Protein AF-A0A813GTD0-F1 (afdb_monomer_lite)

Sequence (325 aa):
MRFHHQPWMQFLVSPSVVFVLPVLWIFAVYALANCMTTRKAFEVKRYMQVYNVVQILICSYMVYGLMPCVSKLPNLFGINSEYDAQGEWFVFVHFLSKFLDWFDTLWIILKKNRKQLSFLHTYHHMTIPMVWGYLLHVGVGNGTTRYGAWVNSLTHVIMYSHYLWTSFGLENPLKRYITGWQIAQFYSCLLHACVVRALEESEAKQLAWLQICYQISMVYLFTLRLYWVPSCTPDFAEIAETKLVAATRRYLIIRGEVYDVTDFDHPGGNLMLDLAVGRDATVMFESAHVRTDFAEKALKALPKGDAAELQKSALLAFTLPPIVF

Foldseek 3Di:
DLLPPDPVLLVCLDPCNLAVVLVVLLVVLLVLLVVLLPDDADPCLVVLLVLLVVLLVLLVVLLVLLVVLCVDPPRNQLAQPDFDNSFLVSLSSLLVVLVSCSVVSVNCSSRLVQLCQFPLSSVCSSCVSNLSSNCSNVRNSGGRVSSLSNLVSVLSSVVSVVVNCCSVVDDDPCPVVSLVSVLVSLVVQLVSLVCNCVRHPDPVNVCSVVSNVVSVVSNVCSVVVRSHGDPSRDRSQVSVLVVLLLVAFFWADAPNFIFTCNPPADPVGCPVVSVRTLYHCNVVLCVVPVDDPVSVVVRVPTDTDDPVSSNVRNVSSVVRPDPDD

Structure (mmCIF, N/CA/C/O backbone):
data_AF-A0A813GTD0-F1
#
_entry.id   AF-A0A813GTD0-F1
#
loop_
_atom_site.group_PDB
_atom_site.id
_atom_site.type_symbol
_atom_site.label_atom_id
_atom_site.label_alt_id
_atom_site.label_comp_id
_atom_site.label_asym_id
_atom_site.label_entity_id
_atom_site.label_seq_id
_atom_site.pdbx_PDB_ins_code
_atom_site.Cartn_x
_atom_site.Cartn_y
_atom_site.Cartn_z
_atom_site.occupancy
_atom_site.B_iso_or_equiv
_atom_site.auth_seq_id
_atom_site.auth_comp_id
_atom_site.auth_asym_id
_atom_site.auth_atom_id
_atom_site.pdbx_PDB_model_num
ATOM 1 N N . MET A 1 1 ? 7.735 -3.737 -27.717 1.00 46.62 1 MET A N 1
ATOM 2 C CA . MET A 1 1 ? 6.869 -4.941 -27.702 1.00 46.62 1 MET A CA 1
ATOM 3 C C . MET A 1 1 ? 6.209 -5.021 -26.336 1.00 46.62 1 MET A C 1
ATOM 5 O O . MET A 1 1 ? 6.917 -4.877 -25.350 1.00 46.62 1 MET A O 1
ATOM 9 N N . ARG A 1 2 ? 4.882 -5.192 -26.264 1.00 56.81 2 ARG A N 1
ATOM 10 C CA . ARG A 1 2 ? 4.194 -5.552 -25.010 1.00 56.81 2 ARG A CA 1
ATOM 11 C C . ARG A 1 2 ? 4.408 -7.050 -24.814 1.00 56.81 2 ARG A C 1
ATOM 13 O O . ARG A 1 2 ? 3.939 -7.803 -25.658 1.00 56.81 2 ARG A O 1
ATOM 20 N N . PHE A 1 3 ? 5.160 -7.463 -23.800 1.00 60.12 3 PHE A N 1
ATOM 21 C CA . PHE A 1 3 ? 5.592 -8.859 -23.656 1.00 60.12 3 PHE A CA 1
ATOM 22 C C . PHE A 1 3 ? 4.525 -9.740 -22.962 1.00 60.12 3 PHE A C 1
ATOM 24 O O . PHE A 1 3 ? 4.529 -10.964 -23.109 1.00 60.12 3 PHE A O 1
ATOM 31 N N . HIS A 1 4 ? 3.507 -9.127 -22.350 1.00 66.12 4 HIS A N 1
ATOM 32 C CA . HIS A 1 4 ? 2.297 -9.783 -21.857 1.00 66.12 4 HIS A CA 1
ATOM 33 C C . HIS A 1 4 ? 1.338 -10.144 -23.012 1.00 66.12 4 HIS A C 1
ATOM 35 O O . HIS A 1 4 ? 0.253 -9.587 -23.187 1.00 66.12 4 HIS A O 1
ATOM 41 N N . HIS A 1 5 ? 1.747 -11.107 -23.840 1.00 71.69 5 HIS A N 1
ATOM 42 C CA . HIS A 1 5 ? 0.954 -11.595 -24.976 1.00 71.69 5 HIS A CA 1
ATOM 43 C C . HIS A 1 5 ? -0.240 -12.462 -24.562 1.00 71.69 5 HIS A C 1
ATOM 45 O O . HIS A 1 5 ? -1.136 -12.709 -25.366 1.00 71.69 5 HIS A O 1
ATOM 51 N N . GLN A 1 6 ? -0.259 -12.930 -23.314 1.00 86.06 6 GLN A N 1
ATOM 52 C CA . GLN A 1 6 ? -1.315 -13.802 -22.828 1.00 86.06 6 GLN A CA 1
ATOM 53 C C . GLN A 1 6 ? -2.615 -13.009 -22.603 1.00 86.06 6 GLN A C 1
ATOM 55 O O . GLN A 1 6 ? -2.589 -12.006 -21.880 1.00 86.06 6 GLN A O 1
ATOM 60 N N . PRO A 1 7 ? -3.768 -13.461 -23.138 1.00 90.31 7 PRO A N 1
ATOM 61 C CA . PRO A 1 7 ? -5.037 -12.734 -23.026 1.00 90.31 7 PRO A CA 1
ATOM 62 C C . PRO A 1 7 ? -5.439 -12.400 -21.584 1.00 90.31 7 PRO A C 1
ATOM 64 O O . PRO A 1 7 ? -5.955 -11.319 -21.306 1.00 90.31 7 PRO A O 1
ATOM 67 N N . TRP A 1 8 ? -5.156 -13.301 -20.642 1.00 90.81 8 TRP A N 1
ATOM 68 C CA . TRP A 1 8 ? -5.474 -13.098 -19.229 1.00 90.81 8 TRP A CA 1
ATOM 69 C C . TRP A 1 8 ? -4.630 -11.982 -18.587 1.00 90.81 8 TRP A C 1
ATOM 71 O O . TRP A 1 8 ? -5.143 -11.236 -17.757 1.00 90.81 8 TRP A O 1
ATOM 81 N N . MET A 1 9 ? -3.368 -11.806 -18.997 1.00 91.25 9 MET A N 1
ATOM 82 C CA . MET A 1 9 ? -2.528 -10.701 -18.517 1.00 91.25 9 MET A CA 1
ATOM 83 C C . MET A 1 9 ? -3.032 -9.370 -19.072 1.00 91.25 9 MET A C 1
ATOM 85 O O . MET A 1 9 ? -3.158 -8.408 -18.320 1.00 91.25 9 MET A O 1
ATOM 89 N N . GLN A 1 10 ? -3.383 -9.334 -20.364 1.00 90.81 10 GLN A N 1
ATOM 90 C CA . GLN A 1 10 ? -3.954 -8.149 -21.019 1.00 90.81 10 GLN A CA 1
ATOM 91 C C . GLN A 1 10 ? -5.258 -7.699 -20.359 1.00 90.81 10 GLN A C 1
ATOM 93 O O . GLN A 1 10 ? -5.476 -6.503 -20.171 1.00 90.81 10 GLN A O 1
ATOM 98 N N . PHE A 1 11 ? -6.104 -8.652 -19.962 1.00 93.25 11 PHE A N 1
ATOM 99 C CA . PHE A 1 11 ? -7.312 -8.364 -19.198 1.00 93.25 11 PHE A CA 1
ATOM 100 C C . PHE A 1 11 ? -6.994 -7.690 -17.853 1.00 93.25 11 PHE A C 1
ATOM 102 O O . PHE A 1 11 ? -7.591 -6.661 -17.526 1.00 93.25 11 PHE A O 1
ATOM 109 N N . LEU A 1 12 ? -6.023 -8.219 -17.101 1.00 93.62 12 LEU A N 1
ATOM 110 C CA . LEU A 1 12 ? -5.651 -7.700 -15.779 1.00 93.62 12 LEU A CA 1
ATOM 111 C C . LEU A 1 12 ? -4.990 -6.316 -15.823 1.00 93.62 12 LEU A C 1
ATOM 113 O O . LEU A 1 12 ? -5.114 -5.558 -14.867 1.00 93.62 12 LEU A O 1
ATOM 117 N N . VAL A 1 13 ? -4.336 -5.956 -16.930 1.00 93.56 13 VAL A N 1
ATOM 118 C CA . VAL A 1 13 ? -3.784 -4.604 -17.149 1.00 93.56 13 VAL A CA 1
ATOM 119 C C . VAL A 1 13 ? -4.717 -3.718 -17.981 1.00 93.56 13 VAL A C 1
ATOM 121 O O . VAL A 1 13 ? -4.319 -2.656 -18.460 1.00 93.56 13 VAL A O 1
ATOM 124 N N . SER A 1 14 ? -5.966 -4.137 -18.199 1.00 93.62 14 SER A N 1
ATOM 125 C CA . SER A 1 14 ? -6.943 -3.315 -18.910 1.00 93.62 14 SER A CA 1
ATOM 126 C C . SER A 1 14 ? -7.296 -2.064 -18.092 1.00 93.62 14 SER A C 1
ATOM 128 O O . SER A 1 14 ? -7.323 -2.127 -16.861 1.00 93.62 14 SER A O 1
ATOM 130 N N . PRO A 1 15 ? -7.653 -0.932 -18.730 1.00 92.69 15 PRO A N 1
ATOM 131 C CA . PRO A 1 15 ? -8.011 0.293 -18.010 1.00 92.69 15 PRO A CA 1
ATOM 132 C C . PRO A 1 15 ? -9.149 0.091 -16.999 1.00 92.69 15 PRO A C 1
ATOM 134 O O . PRO A 1 15 ? -9.178 0.740 -15.957 1.00 92.69 15 PRO A O 1
ATOM 137 N N . SER A 1 16 ? -10.061 -0.847 -17.277 1.00 92.62 16 SER A N 1
ATOM 138 C CA . SER A 1 16 ? -11.137 -1.208 -16.352 1.00 92.62 16 SER A CA 1
ATOM 139 C C . SER A 1 16 ? -10.595 -1.771 -15.034 1.00 92.62 16 SER A C 1
ATOM 141 O O . SER A 1 16 ? -10.921 -1.259 -13.966 1.00 92.62 16 SER A O 1
ATOM 143 N N . VAL A 1 17 ? -9.693 -2.752 -15.088 1.00 94.12 17 VAL A N 1
ATOM 144 C CA . VAL A 1 17 ? -9.080 -3.336 -13.890 1.00 94.12 17 VAL A CA 1
ATOM 145 C C . VAL A 1 17 ? -8.148 -2.329 -13.219 1.00 94.12 17 VAL A C 1
ATOM 147 O O . VAL A 1 17 ? -8.167 -2.196 -12.001 1.00 94.12 17 VAL A O 1
ATOM 150 N N . VAL A 1 18 ? -7.374 -1.575 -14.000 1.00 94.25 18 VAL A N 1
ATOM 151 C CA . VAL A 1 18 ? -6.372 -0.641 -13.471 1.00 94.25 18 VAL A CA 1
ATOM 152 C C . VAL A 1 18 ? -7.009 0.541 -12.741 1.00 94.25 18 VAL A C 1
ATOM 154 O O . VAL A 1 18 ? -6.510 0.914 -11.685 1.00 94.25 18 VAL A O 1
ATOM 157 N N . PHE A 1 19 ? -8.098 1.123 -13.253 1.00 94.31 19 PHE A N 1
ATOM 158 C CA . PHE A 1 19 ? -8.677 2.350 -12.686 1.00 94.31 19 PHE A CA 1
ATOM 159 C C . PHE A 1 19 ? -9.996 2.132 -11.946 1.00 94.31 19 PHE A C 1
ATOM 161 O O . PHE A 1 19 ? -10.205 2.736 -10.895 1.00 94.31 19 PHE A O 1
ATOM 168 N N . VAL A 1 20 ? -10.887 1.271 -12.445 1.00 96.12 20 VAL A N 1
ATOM 169 C CA . VAL A 1 20 ? -12.211 1.086 -11.827 1.00 96.12 20 VAL A CA 1
ATOM 170 C C . VAL A 1 20 ? -12.102 0.236 -10.567 1.00 96.12 20 VAL A C 1
ATOM 172 O O . VAL A 1 20 ? -12.712 0.570 -9.553 1.00 96.12 20 VAL A O 1
ATOM 175 N N . LEU A 1 21 ? -11.295 -0.829 -10.584 1.00 96.06 21 LEU A N 1
ATOM 176 C CA . LEU A 1 21 ? -11.197 -1.737 -9.440 1.00 96.06 21 LEU A CA 1
ATOM 177 C C . LEU A 1 21 ? -10.662 -1.048 -8.169 1.00 96.06 21 LEU A C 1
ATOM 179 O O . LEU A 1 21 ? -11.284 -1.236 -7.124 1.00 96.06 21 LEU A O 1
ATOM 183 N N . PRO A 1 22 ? -9.600 -0.212 -8.197 1.00 96.25 22 PRO A N 1
ATOM 184 C CA . PRO A 1 22 ? -9.157 0.477 -6.984 1.00 96.25 22 PRO A CA 1
ATOM 185 C C . PRO A 1 22 ? -10.143 1.551 -6.493 1.00 96.25 22 PRO A C 1
ATOM 187 O O . PRO A 1 22 ? -10.228 1.806 -5.292 1.00 96.25 22 PRO A O 1
ATOM 190 N N . VAL A 1 23 ? -10.936 2.145 -7.394 1.00 95.12 23 VAL A N 1
ATOM 191 C CA . VAL A 1 23 ? -12.036 3.047 -7.014 1.00 95.12 23 VAL A CA 1
ATOM 192 C C . VAL A 1 23 ? -13.146 2.269 -6.302 1.00 95.12 23 VAL A C 1
ATOM 194 O O . VAL A 1 23 ? -13.594 2.663 -5.230 1.00 95.12 23 VAL A O 1
ATOM 197 N N . LEU A 1 24 ? -13.560 1.119 -6.834 1.00 96.44 24 LEU A N 1
ATOM 198 C CA . LEU A 1 24 ? -14.518 0.243 -6.149 1.00 96.44 24 LEU A CA 1
ATOM 199 C C . LEU A 1 24 ? -13.976 -0.249 -4.803 1.00 96.44 24 LEU A C 1
ATOM 201 O O . LEU A 1 24 ? -14.717 -0.326 -3.823 1.00 96.44 24 LEU A O 1
ATOM 205 N N . TRP A 1 25 ? -12.677 -0.534 -4.740 1.00 96.94 25 TRP A N 1
ATOM 206 C CA . TRP A 1 25 ? -12.010 -0.949 -3.517 1.00 96.94 25 TRP A CA 1
ATOM 207 C C . TRP A 1 25 ? -12.106 0.106 -2.413 1.00 96.94 25 TRP A C 1
ATOM 209 O O . TRP A 1 25 ? -12.446 -0.252 -1.286 1.00 96.94 25 TRP A O 1
ATOM 219 N N . ILE A 1 26 ? -11.894 1.396 -2.706 1.00 95.56 26 ILE A N 1
ATOM 220 C CA . ILE A 1 26 ? -11.999 2.428 -1.663 1.00 95.56 26 ILE A CA 1
ATOM 221 C C . ILE A 1 26 ? -13.437 2.548 -1.124 1.00 95.56 26 ILE A C 1
ATOM 223 O O . ILE A 1 26 ? -13.634 2.669 0.086 1.00 95.56 26 ILE A O 1
ATOM 227 N N . PHE A 1 27 ? -14.458 2.407 -1.979 1.00 95.56 27 PHE A N 1
ATOM 228 C CA . PHE A 1 27 ? -15.851 2.340 -1.521 1.00 95.56 27 PHE A CA 1
ATOM 229 C C . PHE A 1 27 ? -16.105 1.108 -0.647 1.00 95.56 27 PHE A C 1
ATOM 231 O O . PHE A 1 27 ? -16.740 1.220 0.403 1.00 95.56 27 PHE A O 1
ATOM 238 N N . ALA A 1 28 ? -15.571 -0.053 -1.032 1.00 96.44 28 ALA A N 1
ATOM 239 C CA . ALA A 1 28 ? -15.683 -1.282 -0.252 1.00 96.44 28 ALA A CA 1
ATOM 240 C C . ALA A 1 28 ? -14.995 -1.166 1.121 1.00 96.44 28 ALA A C 1
ATOM 242 O O . ALA A 1 28 ? -15.550 -1.623 2.119 1.00 96.44 28 ALA A O 1
ATOM 243 N N . VAL A 1 29 ? -13.832 -0.510 1.194 1.00 96.06 29 VAL A N 1
ATOM 244 C CA . VAL A 1 29 ? -13.103 -0.213 2.439 1.00 96.06 29 VAL A CA 1
ATOM 245 C C . VAL A 1 29 ? -13.985 0.570 3.413 1.00 96.06 29 VAL A C 1
ATOM 247 O O . VAL A 1 29 ? -14.152 0.150 4.559 1.00 96.06 29 VAL A O 1
ATOM 250 N N . TYR A 1 30 ? -14.605 1.665 2.965 1.00 93.75 30 TYR A N 1
ATOM 251 C CA . TYR A 1 30 ? -15.469 2.477 3.828 1.00 93.75 30 TYR A CA 1
ATOM 252 C C . TYR A 1 30 ? -16.797 1.790 4.158 1.00 93.75 30 TYR A C 1
ATOM 254 O O . TYR A 1 30 ? -17.258 1.862 5.299 1.00 93.75 30 TYR A O 1
ATOM 262 N N . ALA A 1 31 ? -17.395 1.065 3.210 1.00 94.25 31 ALA A N 1
ATOM 263 C CA . ALA A 1 31 ? -18.592 0.268 3.466 1.00 94.25 31 ALA A CA 1
ATOM 264 C C . ALA A 1 31 ? -18.331 -0.815 4.528 1.00 94.25 31 ALA A C 1
ATOM 266 O O . ALA A 1 31 ? -19.119 -0.974 5.463 1.00 94.25 31 ALA A O 1
ATOM 267 N N . LEU A 1 32 ? -17.197 -1.518 4.437 1.00 94.94 32 LEU A N 1
ATOM 268 C CA . LEU A 1 32 ? -16.800 -2.529 5.413 1.00 94.94 32 LEU A CA 1
ATOM 269 C C . LEU A 1 32 ? -16.480 -1.909 6.777 1.00 94.94 32 LEU A C 1
ATOM 271 O O . LEU A 1 32 ? -16.908 -2.448 7.798 1.00 94.94 32 LEU A O 1
ATOM 275 N N . ALA A 1 33 ? -15.778 -0.772 6.813 1.00 93.75 33 ALA A N 1
ATOM 276 C CA . ALA A 1 33 ? -15.527 -0.042 8.054 1.00 93.75 33 ALA A CA 1
ATOM 277 C C . ALA A 1 33 ? -16.846 0.340 8.747 1.00 93.75 33 ALA A C 1
ATOM 279 O O . ALA A 1 33 ? -17.013 0.073 9.936 1.00 93.75 33 ALA A O 1
ATOM 280 N N . ASN A 1 34 ? -17.825 0.850 7.993 1.00 91.00 34 ASN A N 1
ATOM 281 C CA . ASN A 1 34 ? -19.165 1.138 8.507 1.00 91.00 34 ASN A CA 1
ATOM 282 C C . ASN A 1 34 ? -19.875 -0.121 9.015 1.00 91.00 34 ASN A C 1
ATOM 284 O O . ASN A 1 34 ? -20.419 -0.111 10.117 1.00 91.00 34 ASN A O 1
ATOM 288 N N . CYS A 1 35 ? -19.810 -1.239 8.290 1.00 90.94 35 CYS A N 1
ATOM 289 C CA . CYS A 1 35 ? -20.375 -2.511 8.753 1.00 90.94 35 CYS A CA 1
ATOM 290 C C . CYS A 1 35 ? -19.743 -2.991 10.070 1.00 90.94 35 CYS A C 1
ATOM 292 O O . CYS A 1 35 ? -20.435 -3.549 10.927 1.00 90.94 35 CYS A O 1
ATOM 294 N N . MET A 1 36 ? -18.440 -2.765 10.246 1.00 90.69 36 MET A N 1
ATOM 295 C CA . MET A 1 36 ? -17.693 -3.158 11.439 1.00 90.69 36 MET A CA 1
ATOM 296 C C . MET A 1 36 ? -18.022 -2.325 12.678 1.00 90.69 36 MET A C 1
ATOM 298 O O . MET A 1 36 ? -17.782 -2.802 13.785 1.00 90.69 36 MET A O 1
ATOM 302 N N . THR A 1 37 ? -18.613 -1.133 12.546 1.00 86.19 37 THR A N 1
ATOM 303 C CA . THR A 1 37 ? -19.010 -0.301 13.703 1.00 86.19 37 THR A CA 1
ATOM 304 C C . THR A 1 37 ? -19.903 -1.069 14.676 1.00 86.19 37 THR A C 1
ATOM 306 O O . THR A 1 37 ? -19.655 -1.073 15.879 1.00 86.19 37 THR A O 1
ATOM 309 N N . THR A 1 38 ? -20.855 -1.829 14.134 1.00 83.06 38 THR A N 1
ATOM 310 C CA . THR A 1 38 ? -21.848 -2.613 14.882 1.00 83.06 38 THR A CA 1
ATOM 311 C C . THR A 1 38 ? -21.377 -4.012 15.288 1.00 83.06 38 THR A C 1
ATOM 313 O O . THR A 1 38 ? -22.133 -4.759 15.906 1.00 83.06 38 THR A O 1
ATOM 316 N N . ARG A 1 39 ? -20.142 -4.392 14.941 1.00 84.62 39 ARG A N 1
ATOM 317 C CA . ARG A 1 39 ? -19.601 -5.739 15.155 1.00 84.62 39 ARG A CA 1
ATOM 318 C C . ARG A 1 39 ? -18.429 -5.711 16.134 1.00 84.62 39 ARG A C 1
ATOM 320 O O . ARG A 1 39 ? -17.730 -4.703 16.291 1.00 84.62 39 ARG A O 1
ATOM 327 N N . LYS A 1 40 ? -18.201 -6.845 16.799 1.00 85.06 40 LYS A N 1
ATOM 328 C CA . LYS A 1 40 ? -16.988 -7.071 17.596 1.00 85.06 40 LYS A CA 1
ATOM 329 C C . LYS A 1 40 ? -15.786 -7.243 16.662 1.00 85.06 40 LYS A C 1
ATOM 331 O O . LYS A 1 40 ? -15.945 -7.697 15.530 1.00 85.06 40 LYS A O 1
ATOM 336 N N . ALA A 1 41 ? -14.599 -6.868 17.135 1.00 91.12 41 ALA A N 1
ATOM 337 C CA . ALA A 1 41 ? -13.364 -7.113 16.397 1.00 91.12 41 ALA A CA 1
ATOM 338 C C . ALA A 1 41 ? -13.161 -8.623 16.193 1.00 91.12 41 ALA A C 1
ATOM 340 O O . ALA A 1 41 ? -13.440 -9.417 17.094 1.00 91.12 41 ALA A O 1
ATOM 341 N N . PHE A 1 42 ? -12.684 -9.014 15.014 1.00 90.19 42 PHE A N 1
ATOM 342 C CA . PHE A 1 42 ? -12.430 -10.416 14.697 1.00 90.19 42 PHE A CA 1
ATOM 343 C C . PHE A 1 42 ? -11.054 -10.855 15.201 1.00 90.19 42 PHE A C 1
ATOM 345 O O . PHE A 1 42 ? -10.063 -10.128 15.081 1.00 90.19 42 PHE A O 1
ATOM 352 N N . GLU A 1 43 ? -10.967 -12.089 15.697 1.00 91.62 43 GLU A N 1
ATOM 353 C CA . GLU A 1 43 ? -9.688 -12.713 16.026 1.00 91.62 43 GLU A CA 1
ATOM 354 C C . GLU A 1 43 ? -9.007 -13.231 14.748 1.00 91.62 43 GLU A C 1
ATOM 356 O O . GLU A 1 43 ? -9.180 -14.371 14.326 1.00 91.62 43 GLU A O 1
ATOM 361 N N . VAL A 1 44 ? -8.216 -12.369 14.105 1.00 92.94 44 VAL A N 1
ATOM 362 C CA . VAL A 1 44 ? -7.571 -12.673 12.811 1.00 92.94 44 VAL A CA 1
ATOM 363 C C . VAL A 1 44 ? -6.093 -13.067 12.920 1.00 92.94 44 VAL A C 1
ATOM 365 O O . VAL A 1 44 ? -5.400 -13.166 11.912 1.00 92.94 44 VAL A O 1
ATOM 368 N N . LYS A 1 45 ? -5.580 -13.305 14.135 1.00 92.88 45 LYS A N 1
ATOM 369 C CA . LYS A 1 45 ? -4.137 -13.464 14.403 1.00 92.88 45 LYS A CA 1
ATOM 370 C C . LYS A 1 45 ? -3.463 -14.521 13.517 1.00 92.88 45 LYS A C 1
ATOM 372 O O . LYS A 1 45 ? -2.465 -14.217 12.868 1.00 92.88 45 LYS A O 1
ATOM 377 N N . ARG A 1 46 ? -4.005 -15.744 13.472 1.00 94.50 46 ARG A N 1
ATOM 378 C CA . ARG A 1 46 ? -3.431 -16.849 12.679 1.00 94.50 46 ARG A CA 1
ATOM 379 C C . ARG A 1 46 ? -3.483 -16.566 11.176 1.00 94.50 46 ARG A C 1
ATOM 381 O O . ARG A 1 46 ? -2.514 -16.829 10.474 1.00 94.50 46 ARG A O 1
ATOM 388 N N . TYR A 1 47 ? -4.574 -15.972 10.698 1.00 95.50 47 TYR A N 1
ATOM 389 C CA . TYR A 1 47 ? -4.718 -15.588 9.292 1.00 95.50 47 TYR A CA 1
ATOM 390 C C . TYR A 1 47 ? -3.690 -14.527 8.892 1.00 95.50 47 TYR A C 1
ATOM 392 O O . TYR A 1 47 ? -3.045 -14.670 7.860 1.00 95.50 47 TYR A O 1
ATOM 400 N N . MET A 1 48 ? -3.457 -13.524 9.747 1.00 94.62 48 MET A N 1
ATOM 401 C CA . MET A 1 48 ? -2.409 -12.522 9.530 1.00 94.62 48 MET A CA 1
ATOM 402 C C . MET A 1 48 ? -1.006 -13.138 9.503 1.00 94.62 48 MET A C 1
ATOM 404 O O . MET A 1 48 ? -0.172 -12.706 8.718 1.00 94.62 48 MET A O 1
ATOM 408 N N . GLN A 1 49 ? -0.729 -14.141 10.340 1.00 96.44 49 GLN A N 1
ATOM 409 C CA . GLN A 1 49 ? 0.558 -14.844 10.337 1.00 96.44 49 GLN A CA 1
ATOM 410 C C . GLN A 1 49 ? 0.802 -15.575 9.018 1.00 96.44 49 GLN A C 1
ATOM 412 O O . GLN A 1 49 ? 1.850 -15.383 8.407 1.00 96.44 49 GLN A O 1
ATOM 417 N N . VAL A 1 50 ? -0.181 -16.353 8.555 1.00 97.75 50 VAL A N 1
ATOM 418 C CA . VAL A 1 50 ? -0.114 -17.043 7.258 1.00 97.75 50 VAL A CA 1
ATOM 419 C C . VAL A 1 50 ? 0.042 -16.030 6.125 1.00 97.75 50 VAL A C 1
ATOM 421 O O . VAL A 1 50 ? 0.924 -16.182 5.286 1.00 97.75 50 VAL A O 1
ATOM 424 N N . TYR A 1 51 ? -0.754 -14.962 6.140 1.00 97.38 51 TYR A N 1
ATOM 425 C CA . TYR A 1 51 ? -0.674 -13.879 5.165 1.00 97.38 51 TYR A CA 1
ATOM 426 C C . TYR A 1 51 ? 0.714 -13.218 5.134 1.00 97.38 51 TYR A C 1
ATOM 428 O O . TYR A 1 51 ? 1.290 -13.076 4.059 1.00 97.38 51 TYR A O 1
ATOM 436 N N . ASN A 1 52 ? 1.294 -12.885 6.292 1.00 97.25 52 ASN A N 1
ATOM 437 C CA . ASN A 1 52 ? 2.630 -12.289 6.361 1.00 97.25 52 ASN A CA 1
ATOM 438 C C . ASN A 1 52 ? 3.707 -13.246 5.828 1.00 97.25 52 ASN A C 1
ATOM 440 O O . ASN A 1 52 ? 4.622 -12.800 5.145 1.00 97.25 52 ASN A O 1
ATOM 444 N N . VAL A 1 53 ? 3.603 -14.556 6.094 1.00 98.38 53 VAL A N 1
ATOM 445 C CA . VAL A 1 53 ? 4.516 -15.560 5.516 1.00 98.38 53 VAL A CA 1
ATOM 446 C C . VAL A 1 53 ? 4.384 -15.602 3.994 1.00 98.38 53 VAL A C 1
ATOM 448 O O . VAL A 1 53 ? 5.394 -15.550 3.298 1.00 98.38 53 VAL A O 1
ATOM 451 N N . VAL A 1 54 ? 3.157 -15.644 3.466 1.00 98.25 54 VAL A N 1
ATOM 452 C CA . VAL A 1 54 ? 2.902 -15.618 2.016 1.00 98.25 54 VAL A CA 1
ATOM 453 C C . VAL A 1 54 ? 3.489 -14.355 1.382 1.00 98.25 54 VAL A C 1
ATOM 455 O O . VAL A 1 54 ? 4.183 -14.449 0.371 1.00 98.25 54 VAL A O 1
ATOM 458 N N . GLN A 1 55 ? 3.284 -13.194 2.004 1.00 98.25 55 GLN A N 1
ATOM 459 C CA . GLN A 1 55 ? 3.852 -11.927 1.554 1.00 98.25 55 GLN A CA 1
ATOM 460 C C . GLN A 1 55 ? 5.384 -11.946 1.532 1.00 98.25 55 GLN A C 1
ATOM 462 O O . GLN A 1 55 ? 5.984 -11.540 0.537 1.00 98.25 55 GLN A O 1
ATOM 467 N N . ILE A 1 56 ? 6.031 -12.467 2.582 1.00 98.56 56 ILE A N 1
ATOM 468 C CA . ILE A 1 56 ? 7.493 -12.619 2.623 1.00 98.56 56 ILE A CA 1
ATOM 469 C C . ILE A 1 56 ? 7.966 -13.492 1.458 1.00 98.56 56 ILE A C 1
ATOM 471 O O . ILE A 1 56 ? 8.865 -13.083 0.732 1.00 98.56 56 ILE A O 1
ATOM 475 N N . LEU A 1 57 ? 7.341 -14.653 1.233 1.00 98.56 57 LEU A N 1
ATOM 476 C CA . LEU A 1 57 ? 7.735 -15.576 0.165 1.00 98.56 57 LEU A CA 1
ATOM 477 C C . LEU A 1 57 ? 7.581 -14.955 -1.231 1.00 98.56 57 LEU A C 1
ATOM 479 O O . LEU A 1 57 ? 8.508 -15.033 -2.038 1.00 98.56 57 LEU A O 1
ATOM 483 N N . ILE A 1 58 ? 6.445 -14.308 -1.509 1.00 98.38 58 ILE A N 1
ATOM 484 C CA . ILE A 1 58 ? 6.187 -13.653 -2.801 1.00 98.38 58 ILE A CA 1
ATOM 485 C C . ILE A 1 58 ? 7.158 -12.486 -3.012 1.00 98.38 58 ILE A C 1
ATOM 487 O O . ILE A 1 58 ? 7.759 -12.369 -4.080 1.00 98.38 58 ILE A O 1
ATOM 491 N N . CYS A 1 59 ? 7.382 -11.655 -1.993 1.00 98.44 59 CYS A N 1
ATOM 492 C CA . CYS A 1 59 ? 8.321 -10.541 -2.092 1.00 98.44 59 CYS A CA 1
ATOM 493 C C . CYS A 1 59 ? 9.766 -11.024 -2.264 1.00 98.44 59 CYS A C 1
ATOM 495 O O . CYS A 1 59 ? 10.485 -10.483 -3.099 1.00 98.44 59 CYS A O 1
ATOM 497 N N . SER A 1 60 ? 10.188 -12.077 -1.557 1.00 98.56 60 SER A N 1
ATOM 498 C CA . SER A 1 60 ? 11.508 -12.693 -1.739 1.00 98.56 60 SER A CA 1
ATOM 499 C C . SER A 1 60 ? 11.683 -13.281 -3.140 1.00 98.56 60 SER A C 1
ATOM 501 O O . SER A 1 60 ? 12.745 -13.109 -3.739 1.00 98.56 60 SER A O 1
ATOM 503 N N . TYR A 1 61 ? 10.643 -13.912 -3.692 1.00 98.38 61 TYR A N 1
ATOM 504 C CA . TYR A 1 61 ? 10.637 -14.393 -5.074 1.00 98.38 61 TYR A CA 1
ATOM 505 C C . TYR A 1 61 ? 10.848 -13.244 -6.071 1.00 98.38 61 TYR A C 1
ATOM 507 O O . TYR A 1 61 ? 11.692 -13.353 -6.962 1.00 98.38 61 TYR A O 1
ATOM 515 N N . MET A 1 62 ? 10.169 -12.108 -5.877 1.00 98.19 62 MET A N 1
ATOM 516 C CA . MET A 1 62 ? 10.361 -10.912 -6.707 1.00 98.19 62 MET A CA 1
ATOM 517 C C . MET A 1 62 ? 11.750 -10.288 -6.545 1.00 98.19 62 MET A C 1
ATOM 519 O O . MET A 1 62 ? 12.365 -9.921 -7.545 1.00 98.19 62 MET A O 1
ATOM 523 N N . VAL A 1 63 ? 12.287 -10.210 -5.321 1.00 97.94 63 VAL A N 1
ATOM 524 C CA . VAL A 1 63 ? 13.658 -9.723 -5.080 1.00 97.94 63 VAL A CA 1
ATOM 525 C C . VAL A 1 63 ? 14.677 -10.561 -5.845 1.00 97.94 63 VAL A C 1
ATOM 527 O O . VAL A 1 63 ? 15.550 -10.000 -6.505 1.00 97.94 63 VAL A O 1
ATOM 530 N N . TYR A 1 64 ? 14.561 -11.889 -5.780 1.00 96.81 64 TYR A N 1
ATOM 531 C CA . TYR A 1 64 ? 15.444 -12.796 -6.510 1.00 96.81 64 TYR A CA 1
ATOM 532 C C . TYR A 1 64 ? 15.313 -12.608 -8.026 1.00 96.81 64 TYR A C 1
ATOM 534 O O . TYR A 1 64 ? 16.310 -12.424 -8.721 1.00 96.81 64 TYR A O 1
ATOM 542 N N . GLY A 1 65 ? 14.078 -12.586 -8.529 1.00 95.44 65 GLY A N 1
ATOM 543 C CA . GLY A 1 65 ? 13.786 -12.462 -9.952 1.00 95.44 65 GLY A CA 1
ATOM 544 C C . GLY A 1 65 ? 14.218 -11.149 -10.593 1.00 95.44 65 GLY A C 1
ATOM 545 O O . GLY A 1 65 ? 14.648 -11.143 -11.746 1.00 95.44 65 GLY A O 1
ATOM 546 N N . LEU A 1 66 ? 14.124 -10.048 -9.843 1.00 95.50 66 LEU A N 1
ATOM 547 C CA . LEU A 1 66 ? 14.486 -8.704 -10.292 1.00 95.50 66 LEU A CA 1
ATOM 548 C C . LEU A 1 66 ? 15.942 -8.336 -9.975 1.00 95.50 66 LEU A C 1
ATOM 550 O O . LEU A 1 66 ? 16.414 -7.312 -10.462 1.00 95.50 66 LEU A O 1
ATOM 554 N N . MET A 1 67 ? 16.681 -9.161 -9.223 1.00 93.12 67 MET A N 1
ATOM 555 C CA . MET A 1 67 ? 18.092 -8.930 -8.876 1.00 93.12 67 MET A CA 1
ATOM 556 C C . MET A 1 67 ? 18.990 -8.523 -10.066 1.00 93.12 67 MET A C 1
ATOM 558 O O . MET A 1 67 ? 19.842 -7.651 -9.879 1.00 93.12 67 MET A O 1
ATOM 562 N N . PRO A 1 68 ? 18.810 -9.053 -11.297 1.00 91.00 68 PRO A N 1
ATOM 563 C CA . PRO A 1 68 ? 19.624 -8.643 -12.442 1.00 91.00 68 PRO A CA 1
ATOM 564 C C . PRO A 1 68 ? 19.593 -7.140 -12.767 1.00 91.00 68 PRO A C 1
ATOM 566 O O . PRO A 1 68 ? 20.527 -6.640 -13.394 1.00 91.00 68 PRO A O 1
ATOM 569 N N . CYS A 1 69 ? 18.560 -6.396 -12.341 1.00 89.00 69 CYS A N 1
ATOM 570 C CA . CYS A 1 69 ? 18.491 -4.948 -12.574 1.00 89.00 69 CYS A CA 1
ATOM 571 C C . CYS A 1 69 ? 19.471 -4.136 -11.709 1.00 89.00 69 CYS A C 1
ATOM 573 O O . CYS A 1 69 ? 19.783 -3.004 -12.064 1.00 89.00 69 CYS A O 1
ATOM 575 N N . VAL A 1 70 ? 19.995 -4.715 -10.621 1.00 89.06 70 VAL A N 1
ATOM 576 C CA . VAL A 1 70 ? 20.945 -4.061 -9.699 1.00 89.06 70 VAL A CA 1
ATOM 577 C C . VAL A 1 70 ? 22.327 -4.722 -9.677 1.00 89.06 70 VAL A C 1
ATOM 579 O O . VAL A 1 70 ? 23.217 -4.277 -8.957 1.00 89.06 70 VAL A O 1
ATOM 582 N N . SER A 1 71 ? 22.534 -5.791 -10.452 1.00 83.88 71 SER A N 1
ATOM 583 C CA . SER A 1 71 ? 23.731 -6.636 -10.350 1.00 83.88 71 SER A CA 1
ATOM 584 C C . SER A 1 71 ? 24.908 -6.198 -11.232 1.00 83.88 71 SER A C 1
ATOM 586 O O . SER A 1 71 ? 25.971 -6.814 -11.167 1.00 83.88 71 SER A O 1
ATOM 588 N N . LYS A 1 72 ? 24.747 -5.177 -12.085 1.00 82.69 72 LYS A N 1
ATOM 589 C CA . LYS A 1 72 ? 25.783 -4.723 -13.030 1.00 82.69 72 LYS A CA 1
ATOM 590 C C . LYS A 1 72 ? 26.372 -3.387 -12.580 1.00 82.69 72 LYS A C 1
ATOM 592 O O . LYS A 1 72 ? 25.733 -2.355 -12.736 1.00 82.69 72 LYS A O 1
ATOM 597 N N . LEU A 1 73 ? 27.603 -3.377 -12.069 1.00 82.19 73 LEU A N 1
ATOM 598 C CA . LEU A 1 73 ? 28.333 -2.126 -11.821 1.00 82.19 73 LEU A CA 1
ATOM 599 C C . LEU A 1 73 ? 28.856 -1.532 -13.143 1.00 82.19 73 LEU A C 1
ATOM 601 O O . LEU A 1 73 ? 29.304 -2.298 -13.997 1.00 82.19 73 LEU A O 1
ATOM 605 N N . PRO A 1 74 ? 28.819 -0.195 -13.335 1.00 83.81 74 PRO A N 1
ATOM 606 C CA . PRO A 1 74 ? 28.360 0.850 -12.403 1.00 83.81 74 PRO A CA 1
ATOM 607 C C . PRO A 1 74 ? 26.837 1.127 -12.426 1.00 83.81 74 PRO A C 1
ATOM 609 O O . PRO A 1 74 ? 26.358 1.993 -11.698 1.00 83.81 74 PRO A O 1
ATOM 612 N N . ASN A 1 75 ? 26.061 0.417 -13.247 1.00 87.50 75 ASN A N 1
ATOM 613 C CA . ASN A 1 75 ? 24.625 0.633 -13.454 1.00 87.50 75 ASN A CA 1
ATOM 614 C C . ASN A 1 75 ? 23.735 0.003 -12.358 1.00 87.50 75 ASN A C 1
ATOM 616 O O . ASN A 1 75 ? 22.954 -0.915 -12.610 1.00 87.50 75 ASN A O 1
ATOM 620 N N . LEU A 1 76 ? 23.817 0.537 -11.137 1.00 86.62 76 LEU A N 1
ATOM 621 C CA . LEU A 1 76 ? 23.032 0.079 -9.976 1.00 86.62 76 LEU A CA 1
ATOM 622 C C . LEU A 1 76 ? 21.512 0.295 -10.102 1.00 86.62 76 LEU A C 1
ATOM 624 O O . LEU A 1 76 ? 20.750 -0.240 -9.303 1.00 86.62 76 LEU A O 1
ATOM 628 N N . PHE A 1 77 ? 21.078 1.099 -11.071 1.00 91.38 77 PHE A N 1
ATOM 629 C CA . PHE A 1 77 ? 19.676 1.435 -11.321 1.00 91.38 77 PHE A CA 1
ATOM 630 C C . PHE A 1 77 ? 19.089 0.713 -12.534 1.00 91.38 77 PHE A C 1
ATOM 632 O O . PHE A 1 77 ? 17.918 0.905 -12.844 1.00 91.38 77 PHE A O 1
ATOM 639 N N . GLY A 1 78 ? 19.877 -0.108 -13.232 1.00 90.38 78 GLY A N 1
ATOM 640 C CA . GLY A 1 78 ? 19.410 -0.807 -14.426 1.00 90.38 78 GLY A CA 1
ATOM 641 C C . GLY A 1 78 ? 18.948 0.137 -15.542 1.00 90.38 78 GLY A C 1
ATOM 642 O O . GLY A 1 78 ? 18.071 -0.241 -16.316 1.00 90.38 78 GLY A O 1
ATOM 643 N N . ILE A 1 79 ? 19.521 1.344 -15.625 1.00 93.31 79 ILE A N 1
ATOM 644 C CA . ILE A 1 79 ? 19.225 2.352 -16.654 1.00 93.31 79 ILE A CA 1
ATOM 645 C C . ILE A 1 79 ? 19.502 1.779 -18.042 1.00 93.31 79 ILE A C 1
ATOM 647 O O . ILE A 1 79 ? 20.522 1.109 -18.222 1.00 93.31 79 ILE A O 1
ATOM 651 N N . ASN A 1 80 ? 18.624 2.045 -19.012 1.00 91.19 80 ASN A N 1
ATOM 652 C CA . ASN A 1 80 ? 18.679 1.480 -20.363 1.00 91.19 80 ASN A CA 1
ATOM 653 C C . ASN A 1 80 ? 18.809 -0.056 -20.379 1.00 91.19 80 ASN A C 1
ATOM 655 O O . ASN A 1 80 ? 19.376 -0.626 -21.312 1.00 91.19 80 ASN A O 1
ATOM 659 N N . SER A 1 81 ? 18.344 -0.752 -19.334 1.00 90.00 81 SER A N 1
ATOM 660 C CA . SER A 1 81 ? 18.409 -2.212 -19.336 1.00 90.00 81 SER A CA 1
ATOM 661 C C . SER A 1 81 ? 17.435 -2.790 -20.357 1.00 90.00 81 SER A C 1
ATOM 663 O O . SER A 1 81 ? 16.304 -2.324 -20.507 1.00 90.00 81 SER A O 1
ATOM 665 N N . GLU A 1 82 ? 17.894 -3.825 -21.057 1.00 87.69 82 GLU A N 1
ATOM 666 C CA . GLU A 1 82 ? 17.117 -4.480 -22.101 1.00 87.69 82 GLU A CA 1
ATOM 667 C C . GLU A 1 82 ? 15.816 -5.068 -21.555 1.00 87.69 82 GLU A C 1
ATOM 669 O O . GLU A 1 82 ? 15.714 -5.470 -20.390 1.00 87.69 82 GLU A O 1
ATOM 674 N N . TYR A 1 83 ? 14.818 -5.106 -22.432 1.00 88.81 83 TYR A N 1
ATOM 675 C CA . TYR A 1 83 ? 13.530 -5.705 -22.141 1.00 88.81 83 TYR A CA 1
ATOM 676 C C . TYR A 1 83 ? 13.652 -7.212 -22.329 1.00 88.81 83 TYR A C 1
ATOM 678 O O . TYR A 1 83 ? 13.952 -7.684 -23.423 1.00 88.81 83 TYR A O 1
ATOM 686 N N . ASP A 1 84 ? 13.369 -7.964 -21.273 1.00 89.62 84 ASP A N 1
ATOM 687 C CA . ASP A 1 84 ? 13.365 -9.422 -21.304 1.00 89.62 84 ASP A CA 1
ATOM 688 C C . ASP A 1 84 ? 12.114 -10.004 -20.628 1.00 89.62 84 ASP A C 1
ATOM 690 O O . ASP A 1 84 ? 11.477 -9.365 -19.786 1.00 89.62 84 ASP A O 1
ATOM 694 N N . ALA A 1 85 ? 11.741 -11.226 -21.012 1.00 89.69 85 ALA A N 1
ATOM 695 C CA . ALA A 1 85 ? 10.509 -11.865 -20.546 1.00 89.69 85 ALA A CA 1
ATOM 696 C C . ALA A 1 85 ? 10.497 -12.110 -19.026 1.00 89.69 85 ALA A C 1
ATOM 698 O O . ALA A 1 85 ? 9.444 -12.041 -18.394 1.00 89.69 85 ALA A O 1
ATOM 699 N N . GLN A 1 86 ? 11.664 -12.368 -18.429 1.00 91.06 86 GLN A N 1
ATOM 700 C CA . GLN A 1 86 ? 11.786 -12.567 -16.989 1.00 91.06 86 GLN A CA 1
ATOM 701 C C . GLN A 1 86 ? 11.492 -11.261 -16.240 1.00 91.06 86 GLN A C 1
ATOM 703 O O . GLN A 1 86 ? 10.712 -11.249 -15.290 1.00 91.06 86 GLN A O 1
ATOM 708 N N . GLY A 1 87 ? 12.081 -10.153 -16.684 1.00 92.06 87 GLY A N 1
ATOM 709 C CA . GLY A 1 87 ? 11.885 -8.824 -16.125 1.00 92.06 87 GLY A CA 1
ATOM 710 C C . GLY A 1 87 ? 10.422 -8.399 -16.115 1.00 92.06 87 GLY A C 1
ATOM 711 O O . GLY A 1 87 ? 9.912 -8.007 -15.066 1.00 92.06 87 GLY A O 1
ATOM 712 N N . GLU A 1 88 ? 9.731 -8.534 -17.250 1.00 92.00 88 GLU A N 1
ATOM 713 C CA . GLU A 1 88 ? 8.304 -8.200 -17.323 1.00 92.00 88 GLU A CA 1
ATOM 714 C C . GLU A 1 88 ? 7.465 -9.129 -16.440 1.00 92.00 88 GLU A C 1
ATOM 716 O O . GLU A 1 88 ? 6.583 -8.648 -15.730 1.00 92.00 88 GLU A O 1
ATOM 721 N N . TRP A 1 89 ? 7.760 -10.436 -16.416 1.00 93.88 89 TRP A N 1
ATOM 722 C CA . TRP A 1 89 ? 7.061 -11.382 -15.544 1.00 93.88 89 TRP A CA 1
ATOM 723 C C . TRP A 1 89 ? 7.110 -10.938 -14.082 1.00 93.88 89 TRP A C 1
ATOM 725 O O . TRP A 1 89 ? 6.076 -10.864 -13.421 1.00 93.88 89 TRP A O 1
ATOM 735 N N . PHE A 1 90 ? 8.287 -10.585 -13.570 1.00 96.31 90 PHE A N 1
ATOM 736 C CA . PHE A 1 90 ? 8.407 -10.177 -12.174 1.00 96.31 90 PHE A CA 1
ATOM 737 C C . PHE A 1 90 ? 7.801 -8.799 -11.886 1.00 96.31 90 PHE A C 1
ATOM 739 O O . PHE A 1 90 ? 7.243 -8.610 -10.807 1.00 96.31 90 PHE A O 1
ATOM 746 N N . VAL A 1 91 ? 7.832 -7.853 -12.831 1.00 96.00 91 VAL A N 1
ATOM 747 C CA . VAL A 1 91 ? 7.091 -6.584 -12.688 1.00 96.00 91 VAL A CA 1
ATOM 748 C C . VAL A 1 91 ? 5.578 -6.827 -12.711 1.00 96.00 91 VAL A C 1
ATOM 750 O O . VAL A 1 91 ? 4.830 -6.177 -11.981 1.00 96.00 91 VAL A O 1
ATOM 753 N N . PHE A 1 92 ? 5.114 -7.802 -13.488 1.00 95.81 92 PHE A N 1
ATOM 754 C CA . PHE A 1 92 ? 3.719 -8.215 -13.500 1.00 95.81 92 PHE A CA 1
ATOM 755 C C . PHE A 1 92 ? 3.306 -8.888 -12.181 1.00 95.81 92 PHE A C 1
ATOM 757 O O . PHE A 1 92 ? 2.280 -8.526 -11.608 1.00 95.81 92 PHE A O 1
ATOM 764 N N . VAL A 1 93 ? 4.123 -9.794 -11.631 1.00 97.31 93 VAL A N 1
ATOM 765 C CA . VAL A 1 93 ? 3.902 -10.366 -10.287 1.00 97.31 93 VAL A CA 1
ATOM 766 C C . VAL A 1 93 ? 3.891 -9.260 -9.226 1.00 97.31 93 VAL A C 1
ATOM 768 O O . VAL A 1 93 ? 3.040 -9.269 -8.337 1.00 97.31 93 VAL A O 1
ATOM 771 N N . HIS A 1 94 ? 4.763 -8.259 -9.357 1.00 97.81 94 HIS A N 1
ATOM 772 C CA . HIS A 1 94 ? 4.780 -7.084 -8.486 1.00 97.81 94 HIS A CA 1
ATOM 773 C C . HIS A 1 94 ? 3.483 -6.281 -8.561 1.00 97.81 94 HIS A C 1
ATOM 775 O O . HIS A 1 94 ? 2.927 -5.933 -7.519 1.00 97.81 94 HIS A O 1
ATOM 781 N N . PHE A 1 95 ? 2.945 -6.057 -9.759 1.00 97.19 95 PHE A N 1
ATOM 782 C CA . PHE A 1 95 ? 1.625 -5.455 -9.942 1.00 97.19 95 PHE A CA 1
ATOM 783 C C . PHE A 1 95 ? 0.521 -6.276 -9.264 1.00 97.19 95 PHE A C 1
ATOM 785 O O . PHE A 1 95 ? -0.268 -5.715 -8.503 1.00 97.19 95 PHE A O 1
ATOM 792 N N . LEU A 1 96 ? 0.502 -7.600 -9.455 1.00 96.88 96 LEU A N 1
ATOM 793 C CA . LEU A 1 96 ? -0.472 -8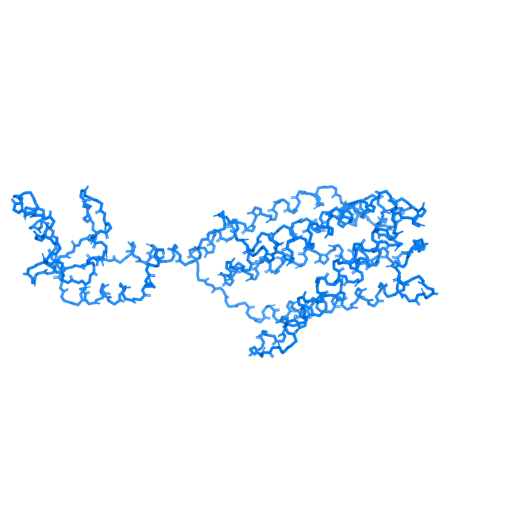.472 -8.791 1.00 96.88 96 LEU A CA 1
ATOM 794 C C . LEU A 1 96 ? -0.356 -8.413 -7.262 1.00 96.88 96 LEU A C 1
ATOM 796 O O . LEU A 1 96 ? -1.373 -8.384 -6.567 1.00 96.88 96 LEU A O 1
ATOM 800 N N . SER A 1 97 ? 0.868 -8.323 -6.731 1.00 98.00 97 SER A N 1
ATOM 801 C CA . SER A 1 97 ? 1.094 -8.208 -5.287 1.00 98.00 97 SER A CA 1
ATOM 802 C C . SER A 1 97 ? 0.454 -6.952 -4.686 1.00 98.00 97 SER A C 1
ATOM 804 O O . SER A 1 97 ? 0.035 -6.983 -3.536 1.00 98.00 97 SER A O 1
ATOM 806 N N . LYS A 1 98 ? 0.248 -5.874 -5.462 1.00 97.25 98 LYS A N 1
ATOM 807 C CA . LYS A 1 98 ? -0.418 -4.664 -4.949 1.00 97.25 98 LYS A CA 1
ATOM 808 C C . LYS A 1 98 ? -1.897 -4.896 -4.603 1.00 97.25 98 LYS A C 1
ATOM 810 O O . LYS A 1 98 ? -2.420 -4.226 -3.718 1.00 97.25 98 LYS A O 1
ATOM 815 N N . PHE A 1 99 ? -2.561 -5.860 -5.247 1.00 96.38 99 PHE A N 1
ATOM 816 C CA . PHE A 1 99 ? -3.909 -6.292 -4.853 1.00 96.38 99 PHE A CA 1
ATOM 817 C C . PHE A 1 99 ? -3.877 -7.226 -3.641 1.00 96.38 99 PHE A C 1
ATOM 819 O O . PHE A 1 99 ? -4.798 -7.206 -2.830 1.00 96.38 99 PHE A O 1
ATOM 826 N N . LEU A 1 100 ? -2.814 -8.022 -3.478 1.00 96.94 100 LEU A N 1
ATOM 827 C CA . LEU A 1 100 ? -2.603 -8.801 -2.255 1.00 96.94 100 LEU A CA 1
ATOM 828 C C . LEU A 1 100 ? -2.386 -7.875 -1.046 1.00 96.94 100 LEU A C 1
ATOM 830 O O . LEU A 1 100 ? -2.933 -8.129 0.024 1.00 96.94 100 LEU A O 1
ATOM 834 N N . ASP A 1 101 ? -1.692 -6.754 -1.239 1.00 97.19 101 ASP A N 1
ATOM 835 C CA . ASP A 1 101 ? -1.469 -5.729 -0.216 1.00 97.19 101 ASP A CA 1
ATOM 836 C C . ASP A 1 101 ? -2.794 -5.097 0.287 1.00 97.19 101 ASP A C 1
ATOM 838 O O . ASP A 1 101 ? -2.848 -4.527 1.375 1.00 97.19 101 ASP A O 1
ATOM 842 N N . TRP A 1 102 ? -3.913 -5.217 -0.443 1.00 97.75 102 TRP A N 1
ATOM 843 C CA . TRP A 1 102 ? -5.231 -4.764 0.038 1.00 97.75 102 TRP A CA 1
ATOM 844 C C . TRP A 1 102 ? -5.743 -5.537 1.255 1.00 97.75 102 TRP A C 1
ATOM 846 O O . TRP A 1 102 ? -6.575 -5.015 2.007 1.00 97.75 102 TRP A O 1
ATOM 856 N N . PHE A 1 103 ? -5.236 -6.749 1.491 1.00 97.00 103 PHE A N 1
ATOM 857 C CA . PHE A 1 103 ? -5.553 -7.502 2.699 1.00 97.00 103 PHE A CA 1
ATOM 858 C C . PHE A 1 103 ? -5.002 -6.827 3.962 1.00 97.00 103 PHE A C 1
ATOM 860 O O . PHE A 1 103 ? -5.601 -6.992 5.022 1.00 97.00 103 PHE A O 1
ATOM 867 N N . ASP A 1 104 ? -3.962 -5.987 3.872 1.00 96.19 104 ASP A N 1
ATOM 868 C CA . ASP A 1 104 ? -3.515 -5.172 5.011 1.00 96.19 104 ASP A CA 1
ATOM 869 C C . ASP A 1 104 ? -4.653 -4.284 5.524 1.00 96.19 104 ASP A C 1
ATOM 871 O O . ASP A 1 104 ? -4.956 -4.262 6.720 1.00 96.19 104 ASP A O 1
ATOM 875 N N . THR A 1 105 ? -5.355 -3.619 4.604 1.00 96.94 105 THR A N 1
ATOM 876 C CA . THR A 1 105 ? -6.525 -2.792 4.914 1.00 96.94 105 THR A CA 1
ATOM 877 C C . THR A 1 105 ? -7.665 -3.623 5.497 1.00 96.94 105 THR A C 1
ATOM 879 O O . THR A 1 105 ? -8.310 -3.198 6.458 1.00 96.94 105 THR A O 1
ATOM 882 N N . LEU A 1 106 ? -7.890 -4.831 4.969 1.00 96.81 106 LEU A N 1
ATOM 883 C CA . LEU A 1 106 ? -8.880 -5.758 5.517 1.00 96.81 106 LEU A CA 1
ATOM 884 C C . LEU A 1 106 ? -8.566 -6.092 6.983 1.00 96.81 106 LEU A C 1
ATOM 886 O O . LEU A 1 106 ? -9.440 -5.967 7.841 1.00 96.81 106 LEU A O 1
ATOM 890 N N . TRP A 1 107 ? -7.320 -6.456 7.300 1.00 95.69 107 TRP A N 1
ATOM 891 C CA . TRP A 1 107 ? -6.909 -6.778 8.669 1.00 95.69 107 TRP A CA 1
ATOM 892 C C . TRP A 1 107 ? -7.030 -5.581 9.613 1.00 95.69 107 TRP A C 1
ATOM 894 O O . TRP A 1 107 ? -7.476 -5.746 10.750 1.00 95.69 107 TRP A O 1
ATOM 904 N N . ILE A 1 108 ? -6.688 -4.378 9.143 1.00 94.56 108 ILE A N 1
ATOM 905 C CA . ILE A 1 108 ? -6.859 -3.127 9.893 1.00 94.56 108 ILE A CA 1
ATOM 906 C C . ILE A 1 108 ? -8.329 -2.929 10.293 1.00 94.56 108 ILE A C 1
ATOM 908 O O . ILE A 1 108 ? -8.617 -2.667 11.465 1.00 94.56 108 ILE A O 1
ATOM 912 N N . ILE A 1 109 ? -9.258 -3.101 9.349 1.00 95.56 109 ILE A N 1
ATOM 913 C CA . ILE A 1 109 ? -10.697 -2.910 9.578 1.00 95.56 109 ILE A CA 1
ATOM 914 C C . ILE A 1 109 ? -11.273 -4.003 10.482 1.00 95.56 109 ILE A C 1
ATOM 916 O O . ILE A 1 109 ? -11.974 -3.696 11.447 1.00 95.56 109 ILE A O 1
ATOM 920 N N . LEU A 1 110 ? -10.951 -5.275 10.226 1.00 94.56 110 LEU A N 1
ATOM 921 C CA . LEU A 1 110 ? -11.457 -6.401 11.020 1.00 94.56 110 LEU A CA 1
ATOM 922 C C . LEU A 1 110 ? -10.990 -6.345 12.483 1.00 94.56 110 LEU A C 1
ATOM 924 O O . LEU A 1 110 ? -11.727 -6.757 13.382 1.00 94.56 110 LEU A O 1
ATOM 928 N N . LYS A 1 111 ? -9.801 -5.782 12.732 1.00 92.25 111 LYS A N 1
ATOM 929 C CA . LYS A 1 111 ? -9.270 -5.508 14.077 1.00 92.25 111 LYS A CA 1
ATOM 930 C C . LYS A 1 111 ? -9.739 -4.182 14.676 1.00 92.25 111 LYS A C 1
ATOM 932 O O . LYS A 1 111 ? -9.327 -3.858 15.787 1.00 92.25 111 LYS A O 1
ATOM 937 N N . LYS A 1 112 ? -10.554 -3.407 13.955 1.00 91.44 112 LYS A N 1
ATOM 938 C CA . LYS A 1 112 ? -11.010 -2.069 14.354 1.00 91.44 112 LYS A CA 1
ATOM 939 C C . LYS A 1 112 ? -9.849 -1.110 14.684 1.00 91.44 112 LYS A C 1
ATOM 941 O O . LYS A 1 112 ? -9.955 -0.277 15.580 1.00 91.44 112 LYS A O 1
ATOM 946 N N . ASN A 1 113 ? -8.721 -1.199 13.969 1.00 89.44 113 ASN A N 1
ATOM 947 C CA . ASN A 1 113 ? -7.564 -0.329 14.208 1.00 89.44 113 ASN A CA 1
ATOM 948 C C . ASN A 1 113 ? -7.643 0.971 13.393 1.00 89.44 113 ASN A C 1
ATOM 950 O O . ASN A 1 113 ? -6.913 1.164 12.421 1.00 89.44 113 A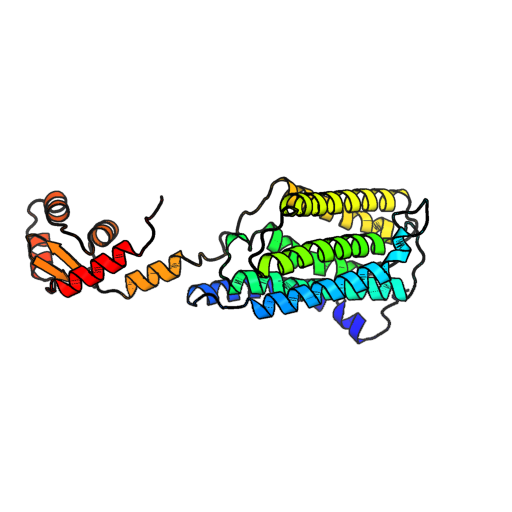SN A O 1
ATOM 954 N N . ARG A 1 114 ? -8.517 1.891 13.815 1.00 89.00 114 ARG A N 1
ATOM 955 C CA . ARG A 1 114 ? -8.782 3.157 13.108 1.00 89.00 114 ARG A CA 1
ATOM 956 C C . ARG A 1 114 ? -7.516 3.963 12.796 1.00 89.00 114 ARG A C 1
ATOM 958 O O . ARG A 1 114 ? -7.394 4.500 11.703 1.00 89.00 114 ARG A O 1
ATOM 965 N N . LYS A 1 115 ? -6.547 3.995 13.718 1.00 87.94 115 LYS A N 1
ATOM 966 C CA . LYS A 1 115 ? -5.287 4.747 13.560 1.00 87.94 115 LYS A CA 1
ATOM 967 C C . LYS A 1 115 ? -4.437 4.262 12.380 1.00 87.94 115 LYS A C 1
ATOM 969 O O . LYS A 1 115 ? -3.694 5.051 11.806 1.00 87.94 115 LYS A O 1
ATOM 974 N N . GLN A 1 116 ? -4.523 2.977 12.028 1.00 89.44 116 GLN A N 1
ATOM 975 C CA . GLN A 1 116 ? -3.792 2.416 10.888 1.00 89.44 116 GLN A CA 1
ATOM 976 C C . GLN A 1 116 ? -4.498 2.658 9.547 1.00 89.44 116 GLN A C 1
ATOM 978 O O . GLN A 1 116 ? -3.838 2.615 8.514 1.00 89.44 116 GLN A O 1
ATOM 983 N N . LEU A 1 117 ? -5.796 2.988 9.545 1.00 92.38 117 LEU A N 1
ATOM 984 C CA . LEU A 1 117 ? -6.548 3.348 8.338 1.00 92.38 117 LEU A CA 1
ATOM 985 C C . LEU A 1 117 ? -6.357 4.835 7.985 1.00 92.38 117 LEU A C 1
ATOM 987 O O . LEU A 1 117 ? -7.312 5.592 7.810 1.00 92.38 117 LEU A O 1
ATOM 991 N N . SER A 1 118 ? -5.100 5.270 7.950 1.00 92.06 118 SER A N 1
ATOM 992 C CA . SER A 1 118 ? -4.730 6.658 7.681 1.00 92.06 118 SER A CA 1
ATOM 993 C C . SER A 1 118 ? -4.917 7.030 6.208 1.00 92.06 118 SER A C 1
ATOM 995 O O . SER A 1 118 ? -5.027 6.170 5.324 1.00 92.06 118 SER A O 1
ATOM 997 N N . PHE A 1 119 ? -4.909 8.333 5.925 1.00 91.25 119 PHE A N 1
ATOM 998 C CA . PHE A 1 119 ? -4.897 8.837 4.555 1.00 91.25 119 PHE A CA 1
ATOM 999 C C . PHE A 1 119 ? -3.675 8.345 3.787 1.00 91.25 119 PHE A C 1
ATOM 1001 O O . PHE A 1 119 ? -3.827 7.878 2.668 1.00 91.25 119 PHE A O 1
ATOM 1008 N N . LEU A 1 120 ? -2.486 8.360 4.401 1.00 90.69 120 LEU A N 1
ATOM 1009 C CA . LEU A 1 120 ? -1.272 7.824 3.781 1.00 90.69 120 LEU A CA 1
ATOM 1010 C C . LEU A 1 120 ? -1.468 6.371 3.313 1.00 90.69 120 LEU A C 1
ATOM 1012 O O . LEU A 1 120 ? -1.135 6.043 2.176 1.00 90.69 120 LEU A O 1
ATOM 1016 N N . HIS A 1 121 ? -2.031 5.520 4.176 1.00 93.50 121 HIS A N 1
ATOM 1017 C CA . HIS A 1 121 ? -2.288 4.110 3.870 1.00 93.50 121 HIS A CA 1
ATOM 1018 C C . HIS A 1 121 ? -3.272 3.957 2.707 1.00 93.50 121 HIS A C 1
ATOM 1020 O O . HIS A 1 121 ? -2.975 3.322 1.697 1.00 93.50 121 HIS A O 1
ATOM 1026 N N . THR A 1 122 ? -4.444 4.576 2.823 1.00 94.38 122 THR A N 1
ATOM 1027 C CA . THR A 1 122 ? -5.514 4.451 1.820 1.00 94.38 122 THR A CA 1
ATOM 1028 C C . THR A 1 122 ? -5.139 5.086 0.479 1.00 94.38 122 THR A C 1
ATOM 1030 O O . THR A 1 122 ? -5.372 4.468 -0.558 1.00 94.38 122 THR A O 1
ATOM 1033 N N . TYR A 1 123 ? -4.478 6.249 0.484 1.00 94.44 123 TYR A N 1
ATOM 1034 C CA . TYR A 1 123 ? -3.912 6.887 -0.709 1.00 94.44 123 TYR A CA 1
ATOM 1035 C C . TYR A 1 123 ? -2.933 5.955 -1.421 1.00 94.44 123 TYR A C 1
ATOM 1037 O O . TYR A 1 123 ? -3.081 5.708 -2.619 1.00 94.44 123 TYR A O 1
ATOM 1045 N N . HIS A 1 124 ? -1.962 5.402 -0.688 1.00 94.94 124 HIS A N 1
ATOM 1046 C CA . HIS A 1 124 ? -0.950 4.523 -1.258 1.00 94.94 124 HIS A CA 1
ATOM 1047 C C . HIS A 1 124 ? -1.573 3.260 -1.861 1.00 94.94 124 HIS A C 1
ATOM 1049 O O . HIS A 1 124 ? -1.391 2.999 -3.047 1.00 94.94 124 HIS A O 1
ATOM 1055 N N . HIS A 1 125 ? -2.354 2.505 -1.083 1.00 96.19 125 HIS A N 1
ATOM 1056 C CA . HIS A 1 125 ? -2.924 1.229 -1.531 1.00 96.19 125 HIS A CA 1
ATOM 1057 C C . HIS A 1 125 ? -3.985 1.389 -2.634 1.00 96.19 125 HIS A C 1
ATOM 1059 O O . HIS A 1 125 ? -4.174 0.465 -3.423 1.00 96.19 125 HIS A O 1
ATOM 1065 N N . MET A 1 126 ? -4.637 2.551 -2.749 1.00 96.19 126 MET A N 1
ATOM 1066 C CA . MET A 1 126 ? -5.527 2.849 -3.877 1.00 96.19 126 MET A CA 1
ATOM 1067 C C . MET A 1 126 ? -4.745 3.178 -5.156 1.00 96.19 126 MET A C 1
ATOM 1069 O O . MET A 1 126 ? -5.112 2.727 -6.237 1.00 96.19 126 MET A O 1
ATOM 1073 N N . THR A 1 127 ? -3.686 3.985 -5.052 1.00 96.94 127 THR A N 1
ATOM 1074 C CA . THR A 1 127 ? -3.003 4.560 -6.224 1.00 96.94 127 THR A CA 1
ATOM 1075 C C . THR A 1 127 ? -1.857 3.696 -6.746 1.00 96.94 127 THR A C 1
ATOM 1077 O O . THR A 1 127 ? -1.625 3.673 -7.955 1.00 96.94 127 THR A O 1
ATOM 1080 N N . ILE A 1 128 ? -1.166 2.931 -5.892 1.00 96.56 128 ILE A N 1
ATOM 1081 C CA . ILE A 1 128 ? -0.018 2.120 -6.320 1.00 96.56 128 ILE A CA 1
ATOM 1082 C C . ILE A 1 128 ? -0.375 1.030 -7.353 1.00 96.56 128 ILE A C 1
ATOM 1084 O O . ILE A 1 128 ? 0.400 0.881 -8.304 1.00 96.56 128 ILE A O 1
ATOM 1088 N N . PRO A 1 129 ? -1.530 0.323 -7.284 1.00 96.69 129 PRO A N 1
ATOM 1089 C CA . PRO A 1 129 ? -1.932 -0.597 -8.347 1.00 96.69 129 PRO A CA 1
ATOM 1090 C C . PRO A 1 129 ? -2.237 0.146 -9.655 1.00 96.69 129 PRO A C 1
ATOM 1092 O O . PRO A 1 129 ? -1.907 -0.361 -10.723 1.00 96.69 129 PRO A O 1
ATOM 1095 N N . MET A 1 130 ? -2.801 1.363 -9.589 1.00 96.94 130 MET A N 1
ATOM 1096 C CA . MET A 1 130 ? -3.079 2.179 -10.780 1.00 96.94 130 MET A CA 1
ATOM 1097 C C . MET A 1 130 ? -1.785 2.556 -11.507 1.00 96.94 130 MET A C 1
ATOM 1099 O O . MET A 1 130 ? -1.696 2.416 -12.723 1.00 96.94 130 MET A O 1
ATOM 1103 N N . VAL A 1 131 ? -0.766 3.005 -10.762 1.00 96.12 131 VAL A N 1
ATOM 1104 C CA . VAL A 1 131 ? 0.530 3.414 -11.327 1.00 96.12 131 VAL A CA 1
ATOM 1105 C C . VAL A 1 131 ? 1.212 2.236 -12.023 1.00 96.12 131 VAL A C 1
ATOM 1107 O O . VAL A 1 131 ? 1.571 2.345 -13.195 1.00 96.12 131 VAL A O 1
ATOM 1110 N N . TRP A 1 132 ? 1.357 1.096 -11.341 1.00 96.25 132 TRP A N 1
ATOM 1111 C CA . TRP A 1 132 ? 1.996 -0.087 -11.932 1.00 96.25 132 TRP A CA 1
ATOM 1112 C C . TRP A 1 132 ? 1.182 -0.690 -13.078 1.00 96.25 132 TRP A C 1
ATOM 1114 O O . TRP A 1 132 ? 1.751 -1.055 -14.107 1.00 96.25 132 TRP A O 1
ATOM 1124 N N . GLY A 1 133 ? -0.142 -0.744 -12.931 1.00 95.19 133 GLY A N 1
ATOM 1125 C CA . GLY A 1 133 ? -1.046 -1.219 -13.972 1.00 95.19 133 GLY A CA 1
ATOM 1126 C C . GLY A 1 133 ? -0.983 -0.357 -15.229 1.00 95.19 133 GLY A C 1
ATOM 1127 O O . GLY A 1 133 ? -0.923 -0.893 -16.331 1.00 95.19 133 GLY A O 1
ATOM 1128 N N . TYR A 1 134 ? -0.902 0.968 -15.074 1.00 94.88 134 TYR A N 1
ATOM 1129 C CA . TYR A 1 134 ? -0.720 1.890 -16.191 1.00 94.88 134 TYR A CA 1
ATOM 1130 C C . TYR A 1 134 ? 0.620 1.672 -16.904 1.00 94.88 134 TYR A C 1
ATOM 1132 O O . TYR A 1 134 ? 0.631 1.570 -18.129 1.00 94.88 134 TYR A O 1
ATOM 1140 N N . LEU A 1 135 ? 1.731 1.524 -16.166 1.00 93.62 135 LEU A N 1
ATOM 1141 C CA . LEU A 1 135 ? 3.047 1.239 -16.761 1.00 93.62 135 LEU A CA 1
ATOM 1142 C C . LEU A 1 135 ? 3.040 -0.061 -17.575 1.00 93.62 135 LEU A C 1
ATOM 1144 O O . LEU A 1 135 ? 3.568 -0.091 -18.686 1.00 93.62 135 LEU A O 1
ATOM 1148 N N . LEU A 1 136 ? 2.421 -1.123 -17.056 1.00 93.38 136 LEU A N 1
ATOM 1149 C CA . LEU A 1 136 ? 2.272 -2.383 -17.788 1.00 93.38 136 LEU A CA 1
ATOM 1150 C C . LEU A 1 136 ? 1.359 -2.222 -19.009 1.00 93.38 136 LEU A C 1
ATOM 1152 O O . LEU A 1 136 ? 1.723 -2.671 -20.092 1.00 93.38 136 LEU A O 1
ATOM 1156 N N . HIS A 1 137 ? 0.229 -1.523 -18.870 1.00 91.94 137 HIS A N 1
ATOM 1157 C CA . HIS A 1 137 ? -0.725 -1.278 -19.954 1.00 91.94 137 HIS A CA 1
ATOM 1158 C C . HIS A 1 137 ? -0.084 -0.585 -21.164 1.00 91.94 137 HIS A C 1
ATOM 1160 O O . HIS A 1 137 ? -0.316 -0.977 -22.311 1.00 91.94 137 HIS A O 1
ATOM 1166 N N . VAL A 1 138 ? 0.742 0.436 -20.918 1.00 91.06 138 VAL A N 1
ATOM 1167 C CA . VAL A 1 138 ? 1.440 1.173 -21.984 1.00 91.06 138 VAL A CA 1
ATOM 1168 C C . VAL A 1 138 ? 2.696 0.455 -22.486 1.00 91.06 138 VAL A C 1
ATOM 1170 O O . VAL A 1 138 ? 3.210 0.819 -23.535 1.00 91.06 138 VAL A O 1
ATOM 1173 N N . GLY A 1 139 ? 3.134 -0.617 -21.815 1.00 89.56 139 GLY A N 1
ATOM 1174 C CA . GLY A 1 139 ? 4.261 -1.454 -22.238 1.00 89.56 139 GLY A CA 1
ATOM 1175 C C . GLY A 1 139 ? 5.618 -1.062 -21.651 1.00 89.56 139 GLY A C 1
ATOM 1176 O O . GLY A 1 139 ? 6.636 -1.500 -22.169 1.00 89.56 139 GLY A O 1
ATOM 1177 N N . VAL A 1 140 ? 5.641 -0.275 -20.572 1.00 89.94 140 VAL A N 1
ATOM 1178 C CA . VAL A 1 140 ? 6.853 0.254 -19.911 1.00 89.94 140 VAL A CA 1
ATOM 1179 C C . VAL A 1 140 ? 7.169 -0.481 -18.590 1.00 89.94 140 VAL A C 1
ATOM 1181 O O . VAL A 1 140 ? 8.104 -0.147 -17.864 1.00 89.94 140 VAL A O 1
ATOM 1184 N N . GLY A 1 141 ? 6.432 -1.546 -18.268 1.00 88.06 141 GLY A N 1
ATOM 1185 C CA . GLY A 1 141 ? 6.664 -2.404 -17.097 1.00 88.06 141 GLY A CA 1
ATOM 1186 C C . GLY A 1 141 ? 7.871 -3.349 -17.212 1.00 88.06 141 GLY A C 1
ATOM 1187 O O . GLY A 1 141 ? 7.772 -4.503 -16.811 1.00 88.06 141 GLY A O 1
ATOM 1188 N N . ASN A 1 142 ? 8.983 -2.907 -17.802 1.00 88.69 142 ASN A N 1
ATOM 1189 C CA . ASN A 1 142 ? 10.223 -3.675 -17.928 1.00 88.69 142 ASN A CA 1
ATOM 1190 C C . ASN A 1 142 ? 11.447 -2.738 -18.015 1.00 88.69 142 ASN A C 1
ATOM 1192 O O . ASN A 1 142 ? 11.334 -1.524 -17.828 1.00 88.69 142 ASN A O 1
ATOM 1196 N N . GLY A 1 143 ? 12.629 -3.296 -18.287 1.00 90.56 143 GLY A N 1
ATOM 1197 C CA . GLY A 1 143 ? 13.872 -2.553 -18.414 1.00 90.56 143 GLY A CA 1
ATOM 1198 C C . GLY A 1 143 ? 14.178 -1.824 -17.113 1.00 90.56 143 GLY A C 1
ATOM 1199 O O . GLY A 1 143 ? 14.200 -2.426 -16.035 1.00 90.56 143 GLY A O 1
ATOM 1200 N N . THR A 1 144 ? 14.375 -0.518 -17.208 1.00 93.50 144 THR A N 1
ATOM 1201 C CA . THR A 1 144 ? 14.748 0.351 -16.089 1.00 93.50 144 THR A CA 1
ATOM 1202 C C . THR A 1 144 ? 13.700 0.422 -14.975 1.00 93.50 144 THR A C 1
ATOM 1204 O O . THR A 1 144 ? 14.042 0.587 -13.807 1.00 93.50 144 THR A O 1
ATOM 1207 N N . THR A 1 145 ? 12.409 0.220 -15.268 1.00 92.94 145 THR A N 1
ATOM 1208 C CA . THR A 1 145 ? 11.362 0.291 -14.226 1.00 92.94 145 THR A CA 1
ATOM 1209 C C . THR A 1 145 ? 11.456 -0.837 -13.192 1.00 92.94 145 THR A C 1
ATOM 1211 O O . THR A 1 145 ? 10.934 -0.698 -12.081 1.00 92.94 145 THR A O 1
ATOM 1214 N N . ARG A 1 146 ? 12.198 -1.913 -13.498 1.00 95.00 146 ARG A N 1
ATOM 1215 C CA . ARG A 1 146 ? 12.455 -3.045 -12.592 1.00 95.00 146 ARG A CA 1
ATOM 1216 C C . ARG A 1 146 ? 13.057 -2.629 -11.258 1.00 95.00 146 ARG A C 1
ATOM 1218 O O . ARG A 1 146 ? 12.720 -3.236 -10.244 1.00 95.00 146 ARG A O 1
ATOM 1225 N N . TYR A 1 147 ? 13.882 -1.582 -11.239 1.00 96.06 147 TYR A N 1
ATOM 1226 C CA . TYR A 1 147 ? 14.509 -1.099 -10.012 1.00 96.06 147 TYR A CA 1
ATOM 1227 C C . TYR A 1 147 ? 13.477 -0.752 -8.932 1.00 96.06 147 TYR A C 1
ATOM 1229 O O . TYR A 1 147 ? 13.595 -1.183 -7.783 1.00 96.06 147 TYR A O 1
ATOM 1237 N N . GLY A 1 148 ? 12.424 -0.020 -9.314 1.00 96.00 148 GLY A N 1
ATOM 1238 C CA . GLY A 1 148 ? 11.358 0.383 -8.398 1.00 96.00 148 GLY A CA 1
ATOM 1239 C C . GLY A 1 148 ? 10.597 -0.814 -7.822 1.00 96.00 148 GLY A C 1
ATOM 1240 O O . GLY A 1 148 ? 10.295 -0.835 -6.628 1.00 96.00 148 GLY A O 1
ATOM 1241 N N . ALA A 1 149 ? 10.331 -1.829 -8.649 1.00 97.19 149 ALA A N 1
ATOM 1242 C CA . ALA A 1 149 ? 9.695 -3.070 -8.211 1.00 97.19 149 ALA A CA 1
ATOM 1243 C C . ALA A 1 149 ? 10.612 -3.866 -7.267 1.00 97.19 149 ALA A C 1
ATOM 1245 O O . ALA A 1 149 ? 10.162 -4.342 -6.224 1.00 97.19 149 ALA A O 1
ATOM 1246 N N . TRP A 1 150 ? 11.909 -3.945 -7.580 1.00 97.62 150 TRP A N 1
ATOM 1247 C CA . TRP A 1 150 ? 12.901 -4.662 -6.779 1.00 97.62 150 TRP A CA 1
ATOM 1248 C C . TRP A 1 150 ? 13.053 -4.059 -5.381 1.00 97.62 150 TRP A C 1
ATOM 1250 O O . TRP A 1 150 ? 12.901 -4.764 -4.381 1.00 97.62 150 TRP A O 1
ATOM 1260 N N . VAL A 1 151 ? 13.291 -2.746 -5.288 1.00 97.56 151 VAL A N 1
ATOM 1261 C CA . VAL A 1 151 ? 13.520 -2.088 -3.993 1.00 97.56 151 VAL A CA 1
ATOM 1262 C C . VAL A 1 151 ? 12.245 -2.046 -3.141 1.00 97.56 151 VAL A C 1
ATOM 1264 O O . VAL A 1 151 ? 12.319 -2.184 -1.915 1.00 97.56 151 VAL A O 1
ATOM 1267 N N . ASN A 1 152 ? 11.060 -1.928 -3.758 1.00 97.69 152 ASN A N 1
ATOM 1268 C CA . ASN A 1 152 ? 9.790 -2.043 -3.034 1.00 97.69 152 ASN A CA 1
ATOM 1269 C C . ASN A 1 152 ? 9.580 -3.471 -2.512 1.00 97.69 152 ASN A C 1
ATOM 1271 O O . ASN A 1 152 ? 9.268 -3.633 -1.336 1.00 97.69 152 ASN A O 1
ATOM 1275 N N . SER A 1 153 ? 9.847 -4.492 -3.330 1.00 98.19 153 SER A N 1
ATOM 1276 C CA . SER A 1 153 ? 9.767 -5.898 -2.911 1.00 98.19 153 SER A CA 1
ATOM 1277 C C . SER A 1 153 ? 10.712 -6.194 -1.743 1.00 98.19 153 SER A C 1
ATOM 1279 O O . SER A 1 153 ? 10.301 -6.789 -0.751 1.00 98.19 153 SER A O 1
ATOM 1281 N N . LEU A 1 154 ? 11.955 -5.700 -1.790 1.00 98.00 154 LEU A N 1
ATOM 1282 C CA . LEU A 1 154 ? 12.914 -5.826 -0.686 1.00 98.00 154 LEU A CA 1
ATOM 1283 C C . LEU A 1 154 ? 12.409 -5.148 0.593 1.00 98.00 154 LEU A C 1
ATOM 1285 O O . LEU A 1 154 ? 12.493 -5.708 1.686 1.00 98.00 154 LEU A O 1
ATOM 1289 N N . THR A 1 155 ? 11.830 -3.959 0.454 1.00 97.31 155 THR A N 1
ATOM 1290 C CA . THR A 1 155 ? 11.214 -3.234 1.571 1.00 97.31 155 THR A CA 1
ATOM 1291 C C . THR A 1 155 ? 10.038 -4.016 2.158 1.00 97.31 155 THR A C 1
ATOM 1293 O O . THR A 1 155 ? 9.913 -4.097 3.379 1.00 97.31 155 THR A O 1
ATOM 1296 N N . HIS A 1 156 ? 9.216 -4.652 1.321 1.00 97.00 156 HIS A N 1
ATOM 1297 C CA . HIS A 1 156 ? 8.096 -5.479 1.770 1.00 97.00 156 HIS A CA 1
ATOM 1298 C C . HIS A 1 156 ? 8.572 -6.753 2.482 1.00 97.00 156 HIS A C 1
ATOM 1300 O O . HIS A 1 156 ? 8.003 -7.094 3.517 1.00 97.00 156 HIS A O 1
ATOM 1306 N N . VAL A 1 157 ? 9.661 -7.402 2.041 1.00 98.19 157 VAL A N 1
ATOM 1307 C CA . VAL A 1 157 ? 10.278 -8.515 2.796 1.00 98.19 157 VAL A CA 1
ATOM 1308 C C . VAL A 1 157 ? 10.614 -8.072 4.222 1.00 98.19 157 VAL A C 1
ATOM 1310 O O . VAL A 1 157 ? 10.240 -8.746 5.184 1.00 98.19 157 VAL A O 1
ATOM 1313 N N . ILE A 1 158 ? 11.275 -6.921 4.376 1.00 96.44 158 ILE A N 1
ATOM 1314 C CA . ILE A 1 158 ? 11.667 -6.380 5.688 1.00 96.44 158 ILE A CA 1
ATOM 1315 C C . ILE A 1 158 ? 10.425 -6.043 6.531 1.00 96.44 158 ILE A C 1
ATOM 1317 O O . ILE A 1 158 ? 10.345 -6.413 7.706 1.00 96.44 158 ILE A O 1
ATOM 1321 N N . MET A 1 159 ? 9.439 -5.370 5.933 1.00 95.25 159 MET A N 1
ATOM 1322 C CA . MET A 1 159 ? 8.221 -4.926 6.611 1.00 95.25 159 MET A CA 1
ATOM 1323 C C . MET A 1 159 ? 7.352 -6.103 7.080 1.00 95.25 159 MET A C 1
ATOM 1325 O O . MET A 1 159 ? 6.991 -6.164 8.257 1.00 95.25 159 MET A O 1
ATOM 1329 N N . TYR A 1 160 ? 7.058 -7.072 6.209 1.00 96.88 160 TYR A N 1
ATOM 1330 C CA . TYR A 1 160 ? 6.237 -8.230 6.574 1.00 96.88 160 TYR A CA 1
ATOM 1331 C C . TYR A 1 160 ? 6.962 -9.188 7.518 1.00 96.88 160 TYR A C 1
ATOM 1333 O O . TYR A 1 160 ? 6.317 -9.771 8.388 1.00 96.88 160 TYR A O 1
ATOM 1341 N N . SER A 1 161 ? 8.295 -9.284 7.447 1.00 96.19 161 SER A N 1
ATOM 1342 C CA . SER A 1 161 ? 9.083 -10.001 8.464 1.00 96.19 161 SER A CA 1
ATOM 1343 C C . SER A 1 161 ? 8.898 -9.380 9.849 1.00 96.19 161 SER A C 1
ATOM 1345 O O . SER A 1 161 ? 8.708 -10.086 10.840 1.00 96.19 161 SER A O 1
ATOM 1347 N N . HIS A 1 162 ? 8.870 -8.049 9.929 1.00 94.31 162 HIS A N 1
ATOM 1348 C CA . HIS A 1 162 ? 8.565 -7.346 11.170 1.00 94.31 162 HIS A CA 1
ATOM 1349 C C . HIS A 1 162 ? 7.120 -7.560 11.642 1.00 94.31 162 HIS A C 1
ATOM 1351 O O . HIS A 1 162 ? 6.896 -7.781 12.836 1.00 94.31 162 HIS A O 1
ATOM 1357 N N . TYR A 1 163 ? 6.137 -7.538 10.740 1.00 92.94 163 TYR A N 1
ATOM 1358 C CA . TYR A 1 163 ? 4.740 -7.816 11.094 1.00 92.94 163 TYR A CA 1
ATOM 1359 C C . TYR A 1 163 ? 4.536 -9.255 11.569 1.00 92.94 163 TYR A C 1
ATOM 1361 O O . TYR A 1 163 ? 3.831 -9.483 12.552 1.00 92.94 163 TYR A O 1
ATOM 1369 N N . LEU A 1 164 ? 5.208 -10.222 10.945 1.00 94.81 164 LEU A N 1
ATOM 1370 C CA . LEU A 1 164 ? 5.214 -11.606 11.398 1.00 94.81 164 LEU A CA 1
ATOM 1371 C C . LEU A 1 164 ? 5.840 -11.723 12.792 1.00 94.81 164 LEU A C 1
ATOM 1373 O O . LEU A 1 164 ? 5.211 -12.281 13.688 1.00 94.81 164 LEU A O 1
ATOM 1377 N N . TRP A 1 165 ? 7.016 -11.133 13.010 1.00 93.88 165 TRP A N 1
ATOM 1378 C CA . TRP A 1 165 ? 7.689 -11.137 14.313 1.00 93.88 165 TRP A CA 1
ATOM 1379 C C . TRP A 1 165 ? 6.808 -10.563 15.429 1.00 93.88 165 TRP A C 1
ATOM 1381 O O . TRP A 1 165 ? 6.566 -11.209 16.448 1.00 93.88 165 TRP A O 1
ATOM 1391 N N . THR A 1 166 ? 6.255 -9.370 15.205 1.00 91.75 166 THR A N 1
ATOM 1392 C CA . THR A 1 166 ? 5.403 -8.687 16.191 1.00 91.75 166 THR A CA 1
ATOM 1393 C C . THR A 1 166 ? 4.066 -9.391 16.412 1.00 91.75 166 THR A C 1
ATOM 1395 O O . THR A 1 166 ? 3.501 -9.304 17.502 1.00 91.75 166 THR A O 1
ATOM 1398 N N . SER A 1 167 ? 3.574 -10.169 15.441 1.00 90.19 167 SER A N 1
ATOM 1399 C CA . SER A 1 167 ? 2.367 -10.983 15.625 1.00 90.19 167 SER A CA 1
ATOM 1400 C C . SER A 1 167 ? 2.527 -12.070 16.698 1.00 90.19 167 SER A C 1
ATOM 1402 O O . SER A 1 167 ? 1.535 -12.477 17.300 1.00 90.19 167 SER A O 1
ATOM 1404 N N . PHE A 1 168 ? 3.754 -12.518 16.990 1.00 90.12 168 PHE A N 1
ATOM 1405 C CA . PHE A 1 168 ? 4.023 -13.461 18.079 1.00 90.12 168 PHE A CA 1
ATOM 1406 C C . PHE A 1 168 ? 4.016 -12.802 19.467 1.00 90.12 168 PHE A C 1
ATOM 1408 O O . PHE A 1 168 ? 4.159 -13.502 20.463 1.00 90.12 168 PHE A O 1
ATOM 1415 N N . GLY A 1 169 ? 3.795 -11.485 19.553 1.00 88.06 169 GLY A N 1
ATOM 1416 C CA . GLY A 1 169 ? 3.881 -10.725 20.804 1.00 88.06 169 GLY A CA 1
ATOM 1417 C C . GLY A 1 169 ? 5.310 -10.318 21.166 1.00 88.06 169 GLY A C 1
ATOM 1418 O O . GLY A 1 169 ? 5.553 -9.883 22.284 1.00 88.06 169 GLY A O 1
ATOM 1419 N N . LEU A 1 170 ? 6.250 -10.464 20.229 1.00 89.38 170 LEU A N 1
ATOM 1420 C CA . LEU A 1 170 ? 7.651 -10.115 20.422 1.00 89.38 170 LEU A CA 1
ATOM 1421 C C . LEU A 1 170 ? 7.886 -8.648 20.058 1.00 89.38 170 LEU A C 1
ATOM 1423 O O . LEU A 1 170 ? 7.481 -8.181 18.988 1.00 89.38 170 LEU A O 1
ATOM 1427 N N . GLU A 1 171 ? 8.596 -7.925 20.917 1.00 88.38 171 GLU A N 1
ATOM 1428 C CA . GLU A 1 171 ? 9.086 -6.595 20.573 1.00 88.38 171 GLU A CA 1
ATOM 1429 C C . GLU A 1 171 ? 10.211 -6.702 19.537 1.00 88.38 171 GLU A C 1
ATOM 1431 O O . GLU A 1 171 ? 11.048 -7.605 19.578 1.00 88.38 171 GLU A O 1
ATOM 1436 N N . ASN A 1 172 ? 10.221 -5.788 18.565 1.00 87.19 172 ASN A N 1
ATOM 1437 C CA . ASN A 1 172 ? 11.274 -5.728 17.558 1.00 87.19 172 ASN A CA 1
ATOM 1438 C C . ASN A 1 172 ? 12.128 -4.468 17.786 1.00 87.19 172 ASN A C 1
ATOM 1440 O O . ASN A 1 172 ? 11.647 -3.363 17.498 1.00 87.19 172 ASN A O 1
ATOM 1444 N N . PRO A 1 173 ? 13.392 -4.601 18.234 1.00 84.56 173 PRO A N 1
ATOM 1445 C CA . PRO A 1 173 ? 14.265 -3.456 18.503 1.00 84.56 173 PRO A CA 1
ATOM 1446 C C . PRO A 1 173 ? 14.600 -2.658 17.234 1.00 84.56 173 PRO A C 1
ATOM 1448 O O . PRO A 1 173 ? 14.989 -1.491 17.307 1.00 84.56 173 PRO A O 1
ATOM 1451 N N . LEU A 1 174 ? 14.406 -3.254 16.052 1.00 86.62 174 LEU A N 1
ATOM 1452 C CA . LEU A 1 174 ? 14.684 -2.628 14.764 1.00 86.62 174 LEU A CA 1
ATOM 1453 C C . LEU A 1 174 ? 13.518 -1.804 14.213 1.00 86.62 174 LEU A C 1
ATOM 1455 O O . LEU A 1 174 ? 13.678 -1.165 13.174 1.00 86.62 174 LEU A O 1
ATOM 1459 N N 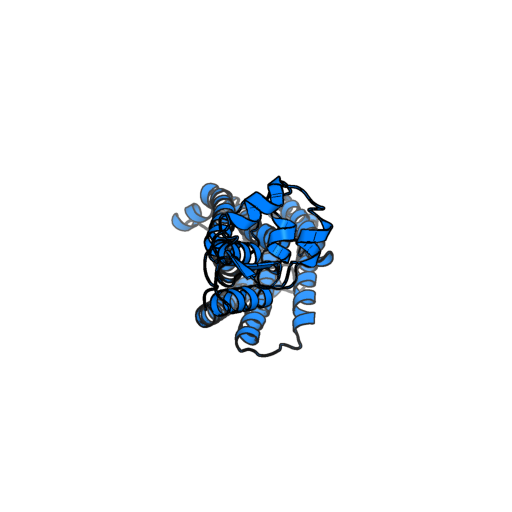. LYS A 1 175 ? 12.370 -1.747 14.904 1.00 83.19 175 LYS A N 1
ATOM 1460 C CA . LYS A 1 175 ? 11.169 -1.021 14.447 1.00 83.19 175 LYS A CA 1
ATOM 1461 C C . LYS A 1 175 ? 11.479 0.398 13.955 1.00 83.19 175 LYS A C 1
ATOM 1463 O O . LYS A 1 175 ? 10.974 0.810 12.916 1.00 83.19 175 LYS A O 1
ATOM 1468 N N . ARG A 1 176 ? 12.337 1.134 14.673 1.00 79.94 176 ARG A N 1
ATOM 1469 C CA . ARG A 1 176 ? 12.729 2.507 14.305 1.00 79.94 176 ARG A CA 1
ATOM 1470 C C . ARG A 1 176 ? 13.516 2.592 12.993 1.00 79.94 176 ARG A C 1
ATOM 1472 O O . ARG A 1 176 ? 13.378 3.574 12.271 1.00 79.94 176 ARG A O 1
ATOM 1479 N N . TYR A 1 177 ? 14.312 1.573 12.677 1.00 88.44 177 TYR A N 1
ATOM 1480 C CA . TYR A 1 177 ? 15.111 1.529 11.452 1.00 88.44 177 TYR A CA 1
ATOM 1481 C C . TYR A 1 177 ? 14.272 1.129 10.240 1.00 88.44 177 TYR A C 1
ATOM 1483 O O . TYR A 1 177 ? 14.570 1.574 9.140 1.00 88.44 177 TYR A O 1
ATOM 1491 N N . ILE A 1 178 ? 13.189 0.367 10.430 1.00 89.56 178 ILE A N 1
ATOM 1492 C CA . ILE A 1 178 ? 12.291 -0.034 9.335 1.00 89.56 178 ILE A CA 1
ATOM 1493 C C . ILE A 1 178 ? 11.613 1.187 8.712 1.00 89.56 178 ILE A C 1
ATOM 1495 O O . ILE A 1 178 ? 11.598 1.330 7.494 1.00 89.56 178 ILE A O 1
ATOM 1499 N N . THR A 1 179 ? 11.112 2.115 9.530 1.00 84.50 179 THR A N 1
ATOM 1500 C CA . THR A 1 179 ? 10.528 3.359 9.007 1.00 84.50 179 THR A CA 1
ATOM 1501 C C . THR A 1 179 ? 11.582 4.215 8.298 1.00 84.50 179 THR A C 1
ATOM 1503 O O . THR A 1 179 ? 11.307 4.771 7.239 1.00 84.50 179 THR A O 1
ATOM 1506 N N . GLY A 1 180 ? 12.810 4.276 8.832 1.00 89.75 180 GLY A N 1
ATOM 1507 C CA . GLY A 1 180 ? 13.935 4.930 8.154 1.00 89.75 180 GLY A CA 1
ATOM 1508 C C . GLY A 1 180 ? 14.267 4.287 6.803 1.00 89.75 180 GLY A C 1
ATOM 1509 O O . GLY A 1 180 ? 14.491 4.998 5.829 1.00 89.75 180 GLY A O 1
ATOM 1510 N N . TRP A 1 181 ? 14.216 2.956 6.720 1.00 92.44 181 TRP A N 1
ATOM 1511 C CA . TRP A 1 181 ? 14.417 2.198 5.486 1.00 92.44 181 TRP A CA 1
ATOM 1512 C C . TRP A 1 181 ? 13.348 2.508 4.430 1.00 92.44 181 TRP A C 1
ATOM 1514 O O . TRP A 1 181 ? 13.690 2.756 3.278 1.00 92.44 181 TRP A O 1
ATOM 1524 N N . GLN A 1 182 ? 12.067 2.566 4.810 1.00 91.75 182 GLN A N 1
ATOM 1525 C CA . GLN A 1 182 ? 10.981 2.933 3.887 1.00 91.75 182 GLN A CA 1
ATOM 1526 C C . GLN A 1 182 ? 11.178 4.344 3.312 1.00 91.75 182 GLN A C 1
ATOM 1528 O O . GLN A 1 182 ? 11.048 4.552 2.108 1.00 91.75 182 GLN A O 1
ATOM 1533 N N . ILE A 1 183 ? 11.563 5.308 4.154 1.00 90.69 183 ILE A N 1
ATOM 1534 C CA . ILE A 1 183 ? 11.863 6.675 3.706 1.00 90.69 183 ILE A CA 1
ATOM 1535 C C . ILE A 1 183 ? 13.066 6.681 2.752 1.00 90.69 183 ILE A C 1
ATOM 1537 O O . ILE A 1 183 ? 13.005 7.299 1.688 1.00 90.69 183 ILE A O 1
ATOM 1541 N N . ALA A 1 184 ? 14.138 5.958 3.091 1.00 93.56 184 ALA A N 1
ATOM 1542 C CA . ALA A 1 184 ? 15.310 5.821 2.230 1.00 93.56 184 ALA A CA 1
ATOM 1543 C C . ALA A 1 184 ? 14.957 5.195 0.870 1.00 93.56 184 ALA A C 1
ATOM 1545 O O . ALA A 1 184 ? 15.442 5.662 -0.159 1.00 93.56 184 ALA A O 1
ATOM 1546 N N . GLN A 1 185 ? 14.059 4.204 0.844 1.00 95.38 185 GLN A N 1
ATOM 1547 C CA . GLN A 1 185 ? 13.547 3.609 -0.390 1.00 95.38 185 GLN A CA 1
ATOM 1548 C C . GLN A 1 185 ? 12.834 4.643 -1.273 1.00 95.38 185 GLN A C 1
ATOM 1550 O O . GLN A 1 185 ? 13.037 4.637 -2.488 1.00 95.38 185 GLN A O 1
ATOM 1555 N N . PHE A 1 186 ? 12.019 5.544 -0.715 1.00 94.38 186 PHE A N 1
ATOM 1556 C CA . PHE A 1 186 ? 11.349 6.572 -1.523 1.00 94.38 186 PHE A CA 1
ATOM 1557 C C . PHE A 1 186 ? 12.339 7.575 -2.123 1.00 94.38 186 PHE A C 1
ATOM 1559 O O . PHE A 1 186 ? 12.259 7.864 -3.317 1.00 94.38 186 PHE A O 1
ATOM 1566 N N . TYR A 1 187 ? 13.322 8.040 -1.344 1.00 95.75 187 TYR A N 1
ATOM 1567 C CA . TYR A 1 187 ? 14.391 8.908 -1.858 1.00 95.75 187 TYR A CA 1
ATOM 1568 C C . TYR A 1 187 ? 15.241 8.219 -2.926 1.00 95.75 187 TYR A C 1
ATOM 1570 O O . TYR A 1 187 ? 15.580 8.825 -3.939 1.00 95.75 187 TYR A O 1
ATOM 1578 N N . SER A 1 188 ? 15.546 6.941 -2.729 1.00 96.38 188 SER A N 1
ATOM 1579 C CA . SER A 1 188 ? 16.249 6.115 -3.704 1.00 96.38 188 SER A CA 1
ATOM 1580 C C . SER A 1 188 ? 15.465 5.995 -5.020 1.00 96.38 188 SER A C 1
ATOM 1582 O O . SER A 1 188 ? 16.024 6.224 -6.092 1.00 96.38 188 SER A O 1
ATOM 1584 N N . CYS A 1 189 ? 14.153 5.749 -4.960 1.00 96.56 189 CYS A N 1
ATOM 1585 C CA . CYS A 1 189 ? 13.291 5.743 -6.142 1.00 96.56 189 CYS A CA 1
ATOM 1586 C C . CYS A 1 189 ? 13.139 7.126 -6.796 1.00 96.56 189 CYS A C 1
ATOM 1588 O O . CYS A 1 189 ? 12.935 7.197 -8.009 1.00 96.56 189 CYS A O 1
ATOM 1590 N N . LEU A 1 190 ? 13.201 8.213 -6.022 1.00 96.38 190 LEU A N 1
ATOM 1591 C CA . LEU A 1 190 ? 13.188 9.577 -6.552 1.00 96.38 190 LEU A CA 1
ATOM 1592 C C . LEU A 1 190 ? 14.483 9.870 -7.317 1.00 96.38 190 LEU A C 1
ATOM 1594 O O . LEU A 1 190 ? 14.430 10.332 -8.455 1.00 96.38 190 LEU A O 1
ATOM 1598 N N . LEU A 1 191 ? 15.635 9.530 -6.731 1.00 96.31 191 LEU A N 1
ATOM 1599 C CA . LEU A 1 191 ? 16.934 9.630 -7.393 1.00 96.31 191 LEU A CA 1
ATOM 1600 C C . LEU A 1 191 ? 16.954 8.799 -8.680 1.00 96.31 191 LEU A C 1
ATOM 1602 O O . LEU A 1 191 ? 17.320 9.323 -9.729 1.00 96.31 191 LEU A O 1
ATOM 1606 N N . HIS A 1 192 ? 16.491 7.548 -8.619 1.00 95.88 192 HIS A N 1
ATOM 1607 C CA . HIS A 1 192 ? 16.323 6.698 -9.794 1.00 95.88 192 HIS A CA 1
ATOM 1608 C C . HIS A 1 192 ? 15.525 7.416 -10.888 1.00 95.88 192 HIS A C 1
ATOM 1610 O O . HIS A 1 192 ? 16.005 7.535 -12.007 1.00 95.88 192 HIS A O 1
ATOM 1616 N N . ALA A 1 193 ? 14.349 7.968 -10.572 1.00 95.75 193 ALA A N 1
ATOM 1617 C CA . ALA A 1 193 ? 13.507 8.649 -11.556 1.00 95.75 193 ALA A CA 1
ATOM 1618 C C . ALA A 1 193 ? 14.189 9.875 -12.196 1.00 95.75 193 ALA A C 1
ATOM 1620 O O . ALA A 1 193 ? 14.059 10.091 -13.402 1.00 95.75 193 ALA A O 1
ATOM 1621 N N . CYS A 1 194 ? 14.962 10.644 -11.423 1.00 95.62 194 CYS A N 1
ATOM 1622 C CA . CYS A 1 194 ? 15.778 11.739 -11.954 1.00 95.62 194 CYS A CA 1
ATOM 1623 C C . CYS A 1 194 ? 16.864 11.231 -12.916 1.00 95.62 194 CYS A C 1
ATOM 1625 O O . CYS A 1 194 ? 17.069 11.819 -13.979 1.00 95.62 194 CYS A O 1
ATOM 1627 N N . VAL A 1 195 ? 17.528 10.120 -12.577 1.00 95.19 195 VAL A N 1
ATOM 1628 C CA . VAL A 1 195 ? 18.539 9.495 -13.442 1.00 95.19 195 VAL A CA 1
ATOM 1629 C C . VAL A 1 195 ? 17.905 8.944 -14.720 1.00 95.19 195 VAL A C 1
ATOM 1631 O O . VAL A 1 195 ? 18.432 9.212 -15.798 1.00 95.19 195 VAL A O 1
ATOM 1634 N N . VAL A 1 196 ? 16.747 8.275 -14.639 1.00 95.44 196 VAL A N 1
ATOM 1635 C CA . VAL A 1 196 ? 15.963 7.861 -15.819 1.00 95.44 196 VAL A CA 1
ATOM 1636 C C . VAL A 1 196 ? 15.679 9.074 -16.697 1.00 95.44 196 VAL A C 1
ATOM 1638 O O . VAL A 1 196 ? 15.951 9.068 -17.892 1.00 95.44 196 VAL A O 1
ATOM 1641 N N . ARG A 1 197 ? 15.199 10.175 -16.113 1.00 95.06 197 ARG A N 1
ATOM 1642 C CA . ARG A 1 197 ? 14.871 11.372 -16.889 1.00 95.06 197 ARG A CA 1
ATOM 1643 C C . ARG A 1 197 ? 16.078 11.958 -17.631 1.00 95.06 197 ARG A C 1
ATOM 1645 O O . ARG A 1 197 ? 15.886 12.523 -18.714 1.00 95.06 197 ARG A O 1
ATOM 1652 N N . ALA A 1 198 ? 17.278 11.847 -17.066 1.00 94.50 198 ALA A N 1
ATOM 1653 C CA . ALA A 1 198 ? 18.512 12.347 -17.662 1.00 94.50 198 ALA A CA 1
ATOM 1654 C C . ALA A 1 198 ? 19.087 11.393 -18.724 1.00 94.50 198 ALA A C 1
ATOM 1656 O O . ALA A 1 198 ? 19.392 11.835 -19.831 1.00 94.50 198 ALA A O 1
ATOM 1657 N N . LEU A 1 199 ? 19.203 10.103 -18.398 1.00 94.12 199 LEU A N 1
ATOM 1658 C CA . LEU A 1 199 ? 20.046 9.142 -19.119 1.00 94.12 199 LEU A CA 1
ATOM 1659 C C . LEU A 1 199 ? 19.274 8.076 -19.909 1.00 94.12 199 LEU A C 1
ATOM 1661 O O . LEU A 1 199 ? 19.868 7.411 -20.752 1.00 94.12 199 LEU A O 1
ATOM 1665 N N . GLU A 1 200 ? 17.978 7.891 -19.650 1.00 93.31 200 GLU A N 1
ATOM 1666 C CA . GLU A 1 200 ? 17.177 6.883 -20.350 1.00 93.31 200 GLU A CA 1
ATOM 1667 C C . GLU A 1 200 ? 16.922 7.286 -21.807 1.00 93.31 200 GLU A C 1
ATOM 1669 O O . GLU A 1 200 ? 16.643 8.457 -22.104 1.00 93.31 200 GLU A O 1
ATOM 1674 N N . GLU A 1 201 ? 16.978 6.305 -22.702 1.00 90.94 201 GLU A N 1
ATOM 1675 C CA . GLU A 1 201 ? 16.722 6.454 -24.137 1.00 90.94 201 GLU A CA 1
ATOM 1676 C C . GLU A 1 201 ? 15.370 5.860 -24.561 1.00 90.94 201 GLU A C 1
ATOM 1678 O O . GLU A 1 201 ? 14.821 6.259 -25.587 1.00 90.94 201 GLU A O 1
ATOM 1683 N N . SER A 1 202 ? 14.791 4.957 -23.760 1.00 88.94 202 SER A N 1
ATOM 1684 C CA . SER A 1 202 ? 13.483 4.353 -24.036 1.00 88.94 202 SER A CA 1
ATOM 1685 C C . SER A 1 202 ? 12.291 5.251 -23.666 1.00 88.94 202 SER A C 1
ATOM 1687 O O . SER A 1 202 ? 12.421 6.312 -23.046 1.00 88.94 202 SER A O 1
ATOM 1689 N N . GLU A 1 203 ? 11.079 4.785 -23.989 1.00 85.56 203 GLU A N 1
ATOM 1690 C CA . GLU A 1 203 ? 9.803 5.432 -23.636 1.00 85.56 203 GLU A CA 1
ATOM 1691 C C . GLU A 1 203 ? 9.635 5.661 -22.119 1.00 85.56 203 GLU A C 1
ATOM 1693 O O . GLU A 1 203 ? 8.927 6.583 -21.699 1.00 85.56 203 GLU A O 1
ATOM 1698 N N . ALA A 1 204 ? 10.355 4.901 -21.281 1.00 89.50 204 ALA A N 1
ATOM 1699 C CA . ALA A 1 204 ? 10.386 5.092 -19.831 1.00 89.50 204 ALA A CA 1
ATOM 1700 C C . ALA A 1 204 ? 10.853 6.497 -19.418 1.00 89.50 204 ALA A C 1
ATOM 1702 O O . ALA A 1 204 ? 10.427 7.009 -18.380 1.00 89.50 204 ALA A O 1
ATOM 1703 N N . LYS A 1 205 ? 11.649 7.171 -20.261 1.00 93.56 205 LYS A N 1
ATOM 1704 C CA . LYS A 1 205 ? 12.100 8.551 -20.040 1.00 93.56 205 LYS A CA 1
ATOM 1705 C C . LYS A 1 205 ? 10.940 9.531 -19.868 1.00 93.56 205 LYS A C 1
ATOM 1707 O O . LYS A 1 205 ? 11.009 10.418 -19.017 1.00 93.56 205 LYS A O 1
ATOM 1712 N N . GLN A 1 206 ? 9.882 9.395 -20.673 1.00 90.81 206 GLN A N 1
ATOM 1713 C CA . GLN A 1 206 ? 8.730 10.303 -20.625 1.00 90.81 206 GLN A CA 1
ATOM 1714 C C . GLN A 1 206 ? 7.871 10.046 -19.383 1.00 90.81 206 GLN A C 1
ATOM 1716 O O . GLN A 1 206 ? 7.396 10.987 -18.747 1.00 90.81 206 GLN A O 1
ATOM 1721 N N . LEU A 1 207 ? 7.734 8.775 -18.995 1.00 93.00 207 LEU A N 1
ATOM 1722 C CA . LEU A 1 207 ? 6.962 8.362 -17.823 1.00 93.00 207 LEU A CA 1
ATOM 1723 C C . LEU A 1 207 ? 7.707 8.566 -16.497 1.00 93.00 207 LEU A C 1
ATOM 1725 O O . LEU A 1 207 ? 7.086 8.489 -15.439 1.00 93.00 207 LEU A O 1
ATOM 1729 N N . ALA A 1 208 ? 8.998 8.909 -16.522 1.00 93.62 208 ALA A N 1
ATOM 1730 C CA . ALA A 1 208 ? 9.767 9.233 -15.320 1.00 93.62 208 ALA A CA 1
ATOM 1731 C C . ALA A 1 208 ? 9.120 10.352 -14.480 1.00 93.62 208 ALA A C 1
ATOM 1733 O O . ALA A 1 208 ? 9.200 10.318 -13.253 1.00 93.62 208 ALA A O 1
ATOM 1734 N N . TRP A 1 209 ? 8.413 11.302 -15.110 1.00 93.75 209 TRP A N 1
ATOM 1735 C CA . TRP A 1 209 ? 7.662 12.343 -14.397 1.00 93.75 209 TRP A CA 1
ATOM 1736 C C . TRP A 1 209 ? 6.578 11.778 -13.477 1.00 93.75 209 TRP A C 1
ATOM 1738 O O . TRP A 1 209 ? 6.413 12.280 -12.368 1.00 93.75 209 TRP A O 1
ATOM 1748 N N . LEU A 1 210 ? 5.894 10.704 -13.887 1.00 94.38 210 LEU A N 1
ATOM 1749 C CA . LEU A 1 210 ? 4.906 10.028 -13.046 1.00 94.38 210 LEU A CA 1
ATOM 1750 C C . LEU A 1 210 ? 5.562 9.501 -11.764 1.00 94.38 210 LEU A C 1
ATOM 1752 O O . LEU A 1 210 ? 5.041 9.715 -10.670 1.00 94.38 210 LEU A O 1
ATOM 1756 N N . GLN A 1 211 ? 6.736 8.872 -11.888 1.00 94.75 211 GLN A N 1
ATOM 1757 C CA . GLN A 1 211 ? 7.498 8.388 -10.738 1.00 94.75 211 GLN A CA 1
ATOM 1758 C C . GLN A 1 211 ? 8.007 9.544 -9.867 1.00 94.75 211 GLN A C 1
ATOM 1760 O O . GLN A 1 211 ? 7.908 9.452 -8.648 1.00 94.75 211 GLN A O 1
ATOM 1765 N N . ILE A 1 212 ? 8.501 10.642 -10.450 1.00 96.12 212 ILE A N 1
ATOM 1766 C CA . ILE A 1 212 ? 8.941 11.829 -9.694 1.00 96.12 212 ILE A CA 1
ATOM 1767 C C . ILE A 1 212 ? 7.783 12.396 -8.866 1.00 96.12 212 ILE A C 1
ATOM 1769 O O . ILE A 1 212 ? 7.914 12.537 -7.650 1.00 96.12 212 ILE A O 1
ATOM 1773 N N . CYS A 1 213 ? 6.638 12.675 -9.495 1.00 95.75 213 CYS A N 1
ATOM 1774 C CA . CYS A 1 213 ? 5.466 13.221 -8.811 1.00 95.75 213 CYS A CA 1
ATOM 1775 C C . CYS A 1 213 ? 4.978 12.292 -7.692 1.00 95.75 213 CYS A C 1
ATOM 1777 O O . CYS A 1 213 ? 4.708 12.755 -6.583 1.00 95.75 213 CYS A O 1
ATOM 1779 N N . TYR A 1 214 ? 4.918 10.984 -7.960 1.00 95.56 214 TYR A N 1
ATOM 1780 C CA . TYR A 1 214 ? 4.499 9.995 -6.971 1.00 95.56 214 TYR A CA 1
ATOM 1781 C C . TYR A 1 214 ? 5.488 9.874 -5.804 1.00 95.56 214 TYR A C 1
ATOM 1783 O O . TYR A 1 214 ? 5.082 9.796 -4.651 1.00 95.56 214 TYR A O 1
ATOM 1791 N N . GLN A 1 215 ? 6.800 9.893 -6.058 1.00 95.19 215 GLN A N 1
ATOM 1792 C CA . GLN A 1 215 ? 7.772 9.802 -4.967 1.00 95.19 215 GLN A CA 1
ATOM 1793 C C . GLN A 1 215 ? 7.833 11.077 -4.128 1.00 95.19 215 GLN A C 1
ATOM 1795 O O . GLN A 1 215 ? 7.974 10.982 -2.913 1.00 95.19 215 GLN A O 1
ATOM 1800 N N . ILE A 1 216 ? 7.651 12.259 -4.726 1.00 94.44 216 ILE A N 1
ATOM 1801 C CA . ILE A 1 216 ? 7.519 13.509 -3.964 1.00 94.44 216 ILE A CA 1
ATOM 1802 C C . ILE A 1 216 ? 6.300 13.442 -3.034 1.00 94.44 216 ILE A C 1
ATOM 1804 O O . ILE A 1 216 ? 6.424 13.786 -1.856 1.00 94.44 216 ILE A O 1
ATOM 1808 N N . SER A 1 217 ? 5.148 12.956 -3.519 1.00 93.75 217 SER A N 1
ATOM 1809 C CA . SER A 1 217 ? 3.961 12.809 -2.669 1.00 93.75 217 SER A CA 1
ATOM 1810 C C . SER A 1 217 ? 4.198 11.802 -1.539 1.00 93.75 217 SER A C 1
ATOM 1812 O O . SER A 1 217 ? 3.912 12.108 -0.383 1.00 93.75 217 SER A O 1
ATOM 1814 N N . MET A 1 218 ? 4.806 10.646 -1.823 1.00 92.12 218 MET A N 1
ATOM 1815 C CA . MET A 1 218 ? 5.114 9.636 -0.804 1.00 92.12 218 MET A CA 1
ATOM 1816 C C . MET A 1 218 ? 6.123 10.133 0.238 1.00 92.12 218 MET A C 1
ATOM 1818 O O . MET A 1 218 ? 5.893 9.949 1.434 1.00 92.12 218 MET A O 1
ATOM 1822 N N . VAL A 1 219 ? 7.198 10.812 -0.180 1.00 91.19 219 VAL A N 1
ATOM 1823 C CA . VAL A 1 219 ? 8.179 11.422 0.734 1.00 91.19 219 VAL A CA 1
ATOM 1824 C C . VAL A 1 219 ? 7.507 12.460 1.628 1.00 91.19 219 VAL A C 1
ATOM 1826 O O . VAL A 1 219 ? 7.728 12.442 2.839 1.00 91.19 219 VAL A O 1
ATOM 1829 N N . TYR A 1 220 ? 6.667 13.330 1.066 1.00 90.25 220 TYR A N 1
ATOM 1830 C CA . TYR A 1 220 ? 5.917 14.327 1.828 1.00 90.25 220 TYR A CA 1
ATOM 1831 C C . TYR A 1 220 ? 5.014 13.667 2.882 1.00 90.25 220 TYR A C 1
ATOM 1833 O O . TYR A 1 220 ? 5.115 13.987 4.070 1.00 90.25 220 TYR A O 1
ATOM 1841 N N . LEU A 1 221 ? 4.194 12.690 2.477 1.00 87.88 221 LEU A N 1
ATOM 1842 C CA . LEU A 1 221 ? 3.247 12.012 3.367 1.00 87.88 221 LEU A CA 1
ATOM 1843 C C . LEU A 1 221 ? 3.945 11.223 4.492 1.00 87.88 221 LEU A C 1
ATOM 1845 O O . LEU A 1 221 ? 3.497 11.267 5.641 1.00 87.88 221 LEU A O 1
ATOM 1849 N N . PHE A 1 222 ? 5.053 10.534 4.191 1.00 84.12 222 PHE A N 1
ATOM 1850 C CA . PHE A 1 222 ? 5.830 9.783 5.186 1.00 84.12 222 PHE A CA 1
ATOM 1851 C C . PHE A 1 222 ? 6.636 10.692 6.123 1.00 84.12 222 PHE A C 1
ATOM 1853 O O . PHE A 1 222 ? 6.688 10.431 7.327 1.00 84.12 222 PHE A O 1
ATOM 1860 N N . THR A 1 223 ? 7.247 11.761 5.600 1.00 81.06 223 THR A N 1
ATOM 1861 C CA . THR A 1 223 ? 8.079 12.684 6.393 1.00 81.06 223 THR A CA 1
ATOM 1862 C C . THR A 1 223 ? 7.229 13.469 7.382 1.00 81.06 223 THR A C 1
ATOM 1864 O O . THR A 1 223 ? 7.567 13.542 8.562 1.00 81.06 223 THR A O 1
ATOM 1867 N N . LEU A 1 224 ? 6.084 13.989 6.931 1.00 79.69 224 LEU A N 1
ATOM 1868 C CA . LEU A 1 224 ? 5.147 14.706 7.794 1.00 79.69 224 LEU A CA 1
ATOM 1869 C C . LEU A 1 224 ? 4.324 13.788 8.695 1.00 79.69 224 LEU A C 1
ATOM 1871 O O . LEU A 1 224 ? 3.526 14.285 9.487 1.00 79.69 224 LEU A O 1
ATOM 1875 N N . ARG A 1 225 ? 4.518 12.462 8.600 1.00 71.00 225 ARG A N 1
ATOM 1876 C CA . ARG A 1 225 ? 3.803 11.478 9.416 1.00 71.00 225 ARG A CA 1
ATOM 1877 C C . ARG A 1 225 ? 2.302 11.758 9.404 1.00 71.00 225 ARG A C 1
ATOM 1879 O O . ARG A 1 225 ? 1.674 11.822 10.461 1.00 71.00 225 ARG A O 1
ATOM 1886 N N . LEU A 1 226 ? 1.739 11.955 8.209 1.00 68.81 226 LEU A N 1
ATOM 1887 C CA . LEU A 1 226 ? 0.321 12.258 8.015 1.00 68.81 226 LEU A CA 1
ATOM 1888 C C . LEU A 1 226 ? -0.533 11.008 8.292 1.00 68.81 226 LEU A C 1
ATOM 1890 O O . LEU A 1 226 ? -1.177 10.439 7.415 1.00 68.81 226 LEU A O 1
ATOM 1894 N N . TYR A 1 227 ? -0.550 10.601 9.563 1.00 70.94 227 TYR A N 1
ATOM 1895 C CA . TYR A 1 227 ? -1.402 9.571 10.155 1.00 70.94 227 TYR A CA 1
ATOM 1896 C C . TYR A 1 227 ? -2.829 10.073 10.387 1.00 70.94 227 TYR A C 1
ATOM 1898 O O . TYR A 1 227 ? -3.596 9.450 11.120 1.00 70.94 227 TYR A O 1
ATOM 1906 N N . TRP A 1 228 ? -3.182 11.210 9.785 1.00 83.75 228 TRP A N 1
ATOM 1907 C CA . TRP A 1 228 ? -4.541 11.713 9.798 1.00 83.75 228 TRP A CA 1
ATOM 1908 C C . TRP A 1 228 ? -5.475 10.648 9.220 1.00 83.75 228 TRP A C 1
ATOM 1910 O O . TRP A 1 228 ? -5.207 10.059 8.168 1.00 83.75 228 TRP A O 1
ATOM 1920 N N . VAL A 1 229 ? -6.550 10.374 9.949 1.00 84.25 229 VAL A N 1
ATOM 1921 C CA . VAL A 1 229 ? -7.585 9.426 9.552 1.00 84.25 229 VAL A CA 1
ATOM 1922 C C . VAL A 1 229 ? -8.719 10.231 8.921 1.00 84.25 229 VAL A C 1
ATOM 1924 O O . VAL A 1 229 ? -9.209 11.151 9.580 1.00 84.25 229 VAL A O 1
ATOM 1927 N N . PRO A 1 230 ? -9.159 9.897 7.694 1.00 83.44 230 PRO A N 1
ATOM 1928 C CA . PRO A 1 230 ? -10.272 10.582 7.053 1.00 83.44 230 PRO A CA 1
ATOM 1929 C C . PRO A 1 230 ? -11.511 10.660 7.941 1.00 83.44 230 PRO A C 1
ATOM 1931 O O . PRO A 1 230 ? -11.882 9.670 8.569 1.00 83.44 230 PRO A O 1
ATOM 1934 N N . SER A 1 231 ? -12.177 11.817 7.974 1.00 82.00 231 SER A N 1
ATOM 1935 C CA . SER A 1 231 ? -13.377 12.021 8.804 1.00 82.00 231 SER A CA 1
ATOM 1936 C C . SER A 1 231 ? -14.528 11.082 8.430 1.00 82.00 231 SER A C 1
ATOM 1938 O O . SER A 1 231 ? -15.357 10.763 9.270 1.00 82.00 231 SER A O 1
ATOM 1940 N N . CYS A 1 232 ? -14.557 10.597 7.185 1.00 81.56 232 CYS A N 1
ATOM 1941 C CA . CYS A 1 232 ? -15.502 9.578 6.728 1.00 81.56 232 CYS A CA 1
ATOM 1942 C C . CYS A 1 232 ? -15.216 8.169 7.281 1.00 81.56 232 CYS A C 1
ATOM 1944 O O . CYS A 1 232 ? -16.055 7.282 7.136 1.00 81.56 232 CYS A O 1
ATOM 1946 N N . THR A 1 233 ? -14.053 7.940 7.900 1.00 84.31 233 THR A N 1
ATOM 1947 C CA . THR A 1 233 ? -13.748 6.688 8.595 1.00 84.31 233 THR A CA 1
ATOM 1948 C C . THR A 1 233 ? -14.455 6.684 9.951 1.00 84.31 233 THR A C 1
ATOM 1950 O O . THR A 1 233 ? -14.069 7.473 10.828 1.00 84.31 233 THR A O 1
ATOM 1953 N N . PRO A 1 234 ? -15.426 5.779 10.164 1.00 81.88 234 PRO A N 1
ATOM 1954 C CA . PRO A 1 234 ? -16.227 5.767 11.379 1.00 81.88 234 PRO A CA 1
ATOM 1955 C C . PRO A 1 234 ? -15.372 5.498 12.619 1.00 81.88 234 PRO A C 1
ATOM 1957 O O . PRO A 1 234 ? -14.368 4.777 12.555 1.00 81.88 234 PRO A O 1
ATOM 1960 N N . ASP A 1 235 ? -15.779 6.066 13.754 1.00 82.50 235 ASP A N 1
ATOM 1961 C CA . ASP A 1 235 ? -15.207 5.692 15.039 1.00 82.50 235 ASP A CA 1
ATOM 1962 C C . ASP A 1 235 ? -15.785 4.346 15.495 1.00 82.50 235 ASP A C 1
ATOM 1964 O O . ASP A 1 235 ? -16.995 4.125 15.586 1.00 82.50 235 ASP A O 1
ATOM 1968 N N . PHE A 1 236 ? -14.887 3.397 15.731 1.00 80.75 236 PHE A N 1
ATOM 1969 C CA . PHE A 1 236 ? -15.236 2.045 16.132 1.00 80.75 236 PHE A CA 1
ATOM 1970 C C . PHE A 1 236 ? -15.665 1.934 17.601 1.00 80.75 236 PHE A C 1
ATOM 1972 O O . PHE A 1 236 ? -16.278 0.914 17.942 1.00 80.75 236 PHE A O 1
ATOM 1979 N N . ALA A 1 237 ? -15.307 2.915 18.439 1.00 66.00 237 ALA A N 1
ATOM 1980 C CA . ALA A 1 237 ? -15.625 2.975 19.864 1.00 66.00 237 ALA A CA 1
ATOM 1981 C C . ALA A 1 237 ? -16.946 3.718 20.119 1.00 66.00 237 ALA A C 1
ATOM 1983 O O . ALA A 1 237 ? -17.815 3.179 20.802 1.00 66.00 237 ALA A O 1
ATOM 1984 N N . GLU A 1 238 ? -17.136 4.872 19.475 1.00 56.44 238 GLU A N 1
ATOM 1985 C CA . GLU A 1 238 ? -18.273 5.779 19.696 1.00 56.44 238 GLU A CA 1
ATOM 1986 C C . GLU A 1 238 ? -19.633 5.084 19.503 1.00 56.44 238 GLU A C 1
ATOM 1988 O O . GLU A 1 238 ? -20.491 5.126 20.374 1.00 56.44 238 GLU A O 1
ATOM 1993 N N . ILE A 1 239 ? -19.818 4.319 18.421 1.00 53.69 239 ILE A N 1
ATOM 1994 C CA . ILE A 1 239 ? -21.112 3.674 18.115 1.00 53.69 239 ILE A CA 1
ATOM 1995 C C . ILE A 1 239 ? -21.412 2.480 19.036 1.00 53.69 239 ILE A C 1
ATOM 1997 O O . ILE A 1 239 ? -22.578 2.167 19.290 1.00 53.69 239 ILE A O 1
ATOM 2001 N N . ALA A 1 240 ? -20.381 1.784 19.527 1.00 52.25 240 ALA A N 1
ATOM 2002 C CA . ALA A 1 240 ? -20.571 0.696 20.486 1.00 52.25 240 ALA A CA 1
ATOM 2003 C C . ALA A 1 240 ? -21.055 1.247 21.834 1.00 52.25 240 ALA A C 1
ATOM 2005 O O . ALA A 1 240 ? -21.944 0.661 22.444 1.00 52.25 240 ALA A O 1
ATOM 2006 N N . GLU A 1 241 ? -20.513 2.395 22.233 1.00 52.06 241 GLU A N 1
ATOM 2007 C CA . GLU A 1 241 ? -20.884 3.155 23.420 1.00 52.06 241 GLU A CA 1
ATOM 2008 C C . GLU A 1 241 ? -22.288 3.761 23.285 1.00 52.06 241 GLU A C 1
ATOM 2010 O O . GLU A 1 241 ? -23.143 3.472 24.117 1.00 52.06 241 GLU A O 1
ATOM 2015 N N . THR A 1 242 ? -22.612 4.438 22.175 1.00 50.66 242 THR A N 1
ATOM 2016 C CA . THR A 1 242 ? -23.967 4.970 21.926 1.00 50.66 242 THR A CA 1
ATOM 2017 C C . THR A 1 242 ? -25.034 3.871 21.906 1.00 50.66 242 THR A C 1
ATOM 2019 O O . THR A 1 242 ? -26.125 4.060 22.437 1.00 50.66 242 THR A O 1
ATOM 2022 N N . LYS A 1 243 ? -24.744 2.697 21.321 1.00 48.09 243 LYS A N 1
ATOM 2023 C CA . LYS A 1 243 ? -25.694 1.569 21.304 1.00 48.09 243 LYS A CA 1
ATOM 2024 C C . LYS A 1 243 ? -25.816 0.863 22.648 1.00 48.09 243 LYS A C 1
ATOM 2026 O O . LYS A 1 243 ? -26.899 0.366 22.940 1.00 48.09 243 LYS A O 1
ATOM 2031 N N . LEU A 1 244 ? -24.746 0.795 23.443 1.00 51.91 244 LEU A N 1
ATOM 2032 C CA . LEU A 1 244 ? -24.839 0.290 24.813 1.00 51.91 244 LEU A CA 1
ATOM 2033 C C . LEU A 1 244 ? -25.709 1.221 25.654 1.00 51.91 244 LEU A C 1
ATOM 2035 O O . LEU A 1 244 ? -26.654 0.736 26.263 1.00 51.91 244 LEU A O 1
ATOM 2039 N N . VAL A 1 245 ? -25.447 2.532 25.597 1.00 52.00 245 VAL A N 1
ATOM 2040 C CA . VAL A 1 245 ? -26.198 3.569 26.322 1.00 52.00 245 VAL A CA 1
ATOM 2041 C C . VAL A 1 245 ? -27.675 3.572 25.917 1.00 52.00 245 VAL A C 1
ATOM 2043 O O . VAL A 1 245 ? -28.540 3.572 26.787 1.00 52.00 245 VAL A O 1
ATOM 2046 N N . ALA A 1 246 ? -27.980 3.481 24.617 1.00 50.00 246 ALA A N 1
ATOM 2047 C CA . ALA A 1 246 ? -29.355 3.429 24.112 1.00 50.00 246 ALA A CA 1
ATOM 2048 C C . ALA A 1 246 ? -30.094 2.112 24.427 1.00 50.00 246 ALA A C 1
ATOM 2050 O O . ALA A 1 246 ? -31.321 2.088 24.435 1.00 50.00 246 ALA A O 1
ATOM 2051 N N . ALA A 1 247 ? -29.376 1.007 24.660 1.00 52.72 247 ALA A N 1
ATOM 2052 C CA . ALA A 1 247 ? -29.974 -0.287 25.004 1.00 52.72 247 ALA A CA 1
ATOM 2053 C C . ALA A 1 247 ? -30.159 -0.488 26.519 1.00 52.72 247 ALA A C 1
ATOM 2055 O O . ALA A 1 247 ? -30.816 -1.444 26.940 1.00 52.72 247 ALA A O 1
ATOM 2056 N N . THR A 1 248 ? -29.568 0.373 27.346 1.00 66.31 248 THR A N 1
ATOM 2057 C CA . THR A 1 248 ? -29.625 0.269 28.804 1.00 66.31 248 THR A CA 1
ATOM 2058 C C . THR A 1 248 ? -30.682 1.185 29.379 1.00 66.31 248 THR A C 1
ATOM 2060 O O . THR A 1 248 ? -30.686 2.385 29.121 1.00 66.31 248 THR A O 1
ATOM 2063 N N . ARG A 1 249 ? -31.561 0.611 30.203 1.00 80.25 249 ARG A N 1
ATOM 2064 C CA . ARG A 1 249 ? -32.482 1.399 31.013 1.00 80.25 249 ARG A CA 1
ATOM 2065 C C . ARG A 1 249 ? -31.706 2.387 31.883 1.00 80.25 249 ARG A C 1
ATOM 2067 O O . ARG A 1 249 ? -30.672 2.029 32.447 1.00 80.25 249 ARG A O 1
ATOM 2074 N N . ARG A 1 250 ? -32.191 3.622 31.950 1.00 86.00 250 ARG A N 1
ATOM 2075 C CA . ARG A 1 250 ? -31.541 4.749 32.620 1.00 86.00 250 ARG A CA 1
ATOM 2076 C C . ARG A 1 250 ? -32.275 5.022 33.925 1.00 86.00 250 ARG A C 1
ATOM 2078 O O . ARG A 1 250 ? -33.443 5.387 33.894 1.00 86.00 250 ARG A O 1
ATOM 2085 N N . TYR A 1 251 ? -31.588 4.870 35.052 1.00 88.19 251 TYR A N 1
ATOM 2086 C CA . TYR A 1 251 ? -32.147 5.153 36.376 1.00 88.19 251 TYR A CA 1
ATOM 2087 C C . TYR A 1 251 ? -31.315 6.197 37.108 1.00 88.19 251 TYR A C 1
ATOM 2089 O O . TYR A 1 251 ? -30.095 6.224 36.955 1.00 88.19 251 TYR A O 1
ATOM 2097 N N . LEU A 1 252 ? -31.952 7.025 37.929 1.00 90.81 252 LEU A N 1
ATOM 2098 C CA . LEU A 1 252 ? -31.292 8.013 38.789 1.00 90.81 252 LEU A CA 1
ATOM 2099 C C . LEU A 1 252 ? -32.042 8.166 40.116 1.00 90.81 252 LEU A C 1
ATOM 2101 O O . LEU A 1 252 ? -33.191 7.738 40.225 1.00 90.81 252 LEU A O 1
ATOM 2105 N N . ILE A 1 253 ? -31.401 8.768 41.121 1.00 92.06 253 ILE A N 1
ATOM 2106 C CA . ILE A 1 253 ? -32.041 9.088 42.403 1.00 92.06 253 ILE A CA 1
ATOM 2107 C C . ILE A 1 253 ? -32.401 10.574 42.451 1.00 92.06 253 ILE A C 1
ATOM 2109 O O . ILE A 1 253 ? -31.552 11.426 42.192 1.00 92.06 253 ILE A O 1
ATOM 2113 N N . ILE A 1 254 ? -33.636 10.888 42.852 1.00 91.00 254 ILE A N 1
ATOM 2114 C CA . ILE A 1 254 ? -34.043 12.235 43.280 1.00 91.00 254 ILE A CA 1
ATOM 2115 C C . ILE A 1 254 ? -34.783 12.109 44.611 1.00 91.00 254 ILE A C 1
ATOM 2117 O O . ILE A 1 254 ? -35.765 11.379 44.721 1.00 91.00 254 ILE A O 1
ATOM 2121 N N . ARG A 1 255 ? -34.321 12.839 45.629 1.00 92.25 255 ARG A N 1
ATOM 2122 C CA . ARG A 1 255 ? -34.879 12.848 46.992 1.00 92.25 255 ARG A CA 1
ATOM 2123 C C . ARG A 1 255 ? -34.996 11.442 47.599 1.00 92.25 255 ARG A C 1
ATOM 2125 O O . ARG A 1 255 ? -35.987 11.123 48.247 1.00 92.25 255 ARG A O 1
ATOM 2132 N N . GLY A 1 256 ? -33.984 10.603 47.370 1.00 86.62 256 GLY A N 1
ATOM 2133 C CA . GLY A 1 256 ? -33.917 9.233 47.895 1.00 86.62 256 GLY A CA 1
ATOM 2134 C C . GLY A 1 256 ? -34.766 8.197 47.148 1.00 86.62 256 GLY A C 1
ATOM 2135 O O . GLY A 1 256 ? -34.706 7.021 47.490 1.00 86.62 256 GLY A O 1
ATOM 2136 N N . GLU A 1 257 ? -35.511 8.598 46.117 1.00 91.25 257 GLU A N 1
ATOM 2137 C CA . GLU A 1 257 ? -36.338 7.704 45.300 1.00 91.25 257 GLU A CA 1
ATOM 2138 C C . GLU A 1 257 ? -35.669 7.434 43.949 1.00 91.25 257 GLU A C 1
ATOM 2140 O O . GLU A 1 257 ? -35.106 8.346 43.339 1.00 91.25 257 GLU A O 1
ATOM 2145 N N . VAL A 1 258 ? -35.746 6.187 43.474 1.00 91.38 258 VAL A N 1
ATOM 2146 C CA . VAL A 1 258 ? -35.189 5.767 42.181 1.00 91.38 258 VAL A CA 1
ATOM 2147 C C . VAL A 1 258 ? -36.233 5.953 41.083 1.00 91.38 258 VAL A C 1
ATOM 2149 O O . VAL A 1 258 ? -37.333 5.405 41.170 1.00 91.38 258 VAL A O 1
ATOM 2152 N N . TYR A 1 259 ? -35.869 6.677 40.028 1.00 91.88 259 TYR A N 1
ATOM 2153 C CA . TYR A 1 259 ? -36.726 6.934 38.870 1.00 91.88 259 TYR A CA 1
ATOM 2154 C C . TYR A 1 259 ? -36.141 6.311 37.607 1.00 91.88 259 TYR A C 1
ATOM 2156 O O . TYR A 1 259 ? -34.943 6.445 37.354 1.00 91.88 259 TYR A O 1
ATOM 2164 N N . ASP A 1 260 ? -36.998 5.671 36.812 1.00 90.81 260 ASP A N 1
ATOM 2165 C CA . ASP A 1 260 ? -36.699 5.237 35.448 1.00 90.81 260 ASP A CA 1
ATOM 2166 C C . ASP A 1 260 ? -36.907 6.427 34.500 1.00 90.81 260 ASP A C 1
ATOM 2168 O O . ASP A 1 260 ? -38.019 6.927 34.319 1.00 90.81 260 ASP A O 1
ATOM 2172 N N . VAL A 1 261 ? -35.814 6.896 33.907 1.00 89.69 261 VAL A N 1
ATOM 2173 C CA . VAL A 1 261 ? -35.776 8.002 32.942 1.00 89.69 261 VAL A CA 1
ATOM 2174 C C . VAL A 1 261 ? -35.442 7.511 31.532 1.00 89.69 261 VAL A C 1
ATOM 2176 O O . VAL A 1 261 ? -35.057 8.302 30.674 1.00 89.69 261 VAL A O 1
ATOM 2179 N N . THR A 1 262 ? -35.583 6.207 31.267 1.00 86.00 262 THR A N 1
ATOM 2180 C CA . THR A 1 262 ? -35.221 5.586 29.981 1.00 86.00 262 THR A CA 1
ATOM 2181 C C . THR A 1 262 ? -35.917 6.253 28.803 1.00 86.00 262 THR A C 1
ATOM 2183 O O . THR A 1 262 ? -35.241 6.632 27.852 1.00 86.00 262 THR A O 1
ATOM 2186 N N . ASP A 1 263 ? -37.228 6.464 28.902 1.00 85.00 263 ASP A N 1
ATOM 2187 C CA . ASP A 1 263 ? -38.052 7.038 27.830 1.00 85.00 263 ASP A CA 1
ATOM 2188 C C . ASP A 1 263 ? -38.412 8.511 28.086 1.00 85.00 263 ASP A C 1
ATOM 2190 O O . ASP A 1 263 ? -39.246 9.091 27.390 1.00 85.00 263 ASP A O 1
ATOM 2194 N N . PHE A 1 264 ? -37.810 9.128 29.108 1.00 86.81 264 PHE A N 1
ATOM 2195 C CA . PHE A 1 264 ? -38.066 10.523 29.434 1.00 86.81 264 PHE A CA 1
ATOM 2196 C C . PHE A 1 264 ? -37.241 11.442 28.534 1.00 86.81 264 PHE A C 1
ATOM 2198 O O . PHE A 1 264 ? -36.012 11.346 28.500 1.00 86.81 264 PHE A O 1
ATOM 2205 N N . ASP A 1 265 ? -37.926 12.341 27.828 1.00 83.12 265 ASP A N 1
ATOM 2206 C CA . ASP A 1 265 ? -37.294 13.359 26.994 1.00 83.12 265 ASP A CA 1
ATOM 2207 C C . ASP A 1 265 ? -37.316 14.710 27.711 1.00 83.12 265 ASP A C 1
ATOM 2209 O O . ASP A 1 265 ? -38.373 15.307 27.942 1.00 83.12 265 ASP A O 1
ATOM 2213 N N . HIS A 1 266 ? -36.136 15.168 28.126 1.00 86.06 266 HIS A N 1
ATOM 2214 C CA . HIS A 1 266 ? -36.011 16.382 28.915 1.00 86.06 266 HIS A CA 1
ATOM 2215 C C . HIS A 1 266 ? -36.044 17.635 28.008 1.00 86.06 266 HIS A C 1
ATOM 2217 O O . HIS A 1 266 ? -35.232 17.733 27.086 1.00 86.06 266 HIS A O 1
ATOM 2223 N N . PRO A 1 267 ? -36.888 18.656 28.281 1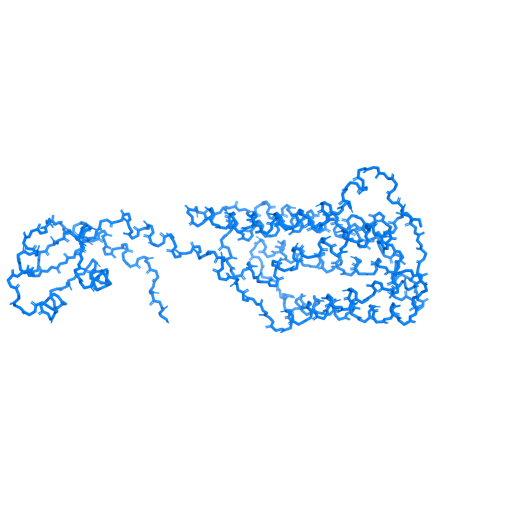.00 81.94 267 PRO A N 1
ATOM 2224 C CA . PRO A 1 267 ? -37.050 19.830 27.406 1.00 81.94 267 PRO A CA 1
ATOM 2225 C C . PRO A 1 267 ? -35.771 20.644 27.150 1.00 81.94 267 PRO A C 1
ATOM 2227 O O . PRO A 1 267 ? -35.660 21.327 26.136 1.00 81.94 267 PRO A O 1
ATOM 2230 N N . GLY A 1 268 ? -34.806 20.588 28.072 1.00 78.94 268 GLY A N 1
ATOM 2231 C CA . GLY A 1 268 ? -33.488 21.226 27.943 1.00 78.94 268 GLY A CA 1
ATOM 2232 C C . GLY A 1 268 ? -32.422 20.355 27.266 1.00 78.94 268 GLY A C 1
ATOM 2233 O O . GLY A 1 268 ? -31.242 20.692 27.326 1.00 78.94 268 GLY A O 1
ATOM 2234 N N . GLY A 1 269 ? -32.816 19.222 26.678 1.00 78.06 269 GLY A N 1
ATOM 2235 C CA . GLY A 1 269 ? -31.917 18.185 26.181 1.00 78.06 269 GLY A CA 1
ATOM 2236 C C . GLY A 1 269 ? -31.490 17.192 27.267 1.00 78.06 269 GLY A C 1
ATOM 2237 O O . GLY A 1 269 ? -31.605 17.456 28.466 1.00 78.06 269 GLY A O 1
ATOM 2238 N N . ASN A 1 270 ? -30.973 16.041 26.828 1.00 79.38 270 ASN A N 1
ATOM 2239 C CA . ASN A 1 270 ? -30.676 14.893 27.695 1.00 79.38 270 ASN A CA 1
ATOM 2240 C C . ASN A 1 270 ? -29.241 14.873 28.252 1.00 79.38 270 ASN A C 1
ATOM 2242 O O . ASN A 1 270 ? -28.930 14.025 29.073 1.00 79.38 270 ASN A O 1
ATOM 2246 N N . LEU A 1 271 ? -28.383 15.839 27.902 1.00 76.19 271 LEU A N 1
ATOM 2247 C CA . LEU A 1 271 ? -26.973 15.855 28.325 1.00 76.19 271 LEU A CA 1
ATOM 2248 C C . LEU A 1 271 ? -26.793 15.790 29.854 1.00 76.19 271 LEU A C 1
ATOM 2250 O O . LEU A 1 271 ? -26.034 14.971 30.363 1.00 76.19 271 LEU A O 1
ATOM 2254 N N . MET A 1 272 ? -27.496 16.650 30.596 1.00 78.06 272 MET A N 1
ATOM 2255 C CA . MET A 1 272 ? -27.414 16.670 32.065 1.00 78.06 272 MET A CA 1
ATOM 2256 C C . MET A 1 272 ? -28.102 15.455 32.694 1.00 78.06 272 MET A C 1
ATOM 2258 O O . MET A 1 272 ? -27.656 14.960 33.726 1.00 78.06 272 MET A O 1
ATOM 2262 N N . LEU A 1 273 ? -29.156 14.954 32.046 1.00 82.19 273 LEU A N 1
ATOM 2263 C CA . LEU A 1 273 ? -29.864 13.746 32.458 1.00 82.19 273 LEU A CA 1
ATOM 2264 C C . LEU A 1 273 ? -28.954 12.514 32.341 1.00 82.19 273 LEU A C 1
ATOM 2266 O O . LEU A 1 273 ? -28.880 11.721 33.273 1.00 82.19 273 LEU A O 1
ATOM 2270 N N . ASP A 1 274 ? -28.204 12.403 31.245 1.00 79.19 274 ASP A N 1
ATOM 2271 C CA . ASP A 1 274 ? -27.274 11.303 30.989 1.00 79.19 274 ASP A CA 1
ATOM 2272 C C . ASP A 1 274 ? -26.096 11.310 31.981 1.00 79.19 274 ASP A C 1
ATOM 2274 O O . ASP A 1 274 ? -25.677 10.254 32.452 1.00 79.19 274 ASP A O 1
ATOM 2278 N N . LEU A 1 275 ? -25.618 12.492 32.396 1.00 79.38 275 LEU A N 1
ATOM 2279 C CA . LEU A 1 275 ? -24.604 12.636 33.457 1.00 79.38 275 LEU A CA 1
ATOM 2280 C C . LEU A 1 275 ? -25.108 12.226 34.853 1.00 79.38 275 LEU A C 1
ATOM 2282 O O . LEU A 1 275 ? -24.303 11.906 35.735 1.00 79.38 275 LEU A O 1
ATOM 2286 N N . ALA A 1 276 ? -26.423 12.268 35.064 1.00 83.38 276 ALA A N 1
ATOM 2287 C CA . ALA A 1 276 ? -27.081 11.924 36.320 1.00 83.38 276 ALA A CA 1
ATOM 2288 C C . ALA A 1 276 ? -27.424 10.427 36.441 1.00 83.38 276 ALA A C 1
ATOM 2290 O O . ALA A 1 276 ? -27.733 9.960 37.541 1.00 83.38 276 ALA A O 1
ATOM 2291 N N . VAL A 1 277 ? -27.347 9.661 35.347 1.00 85.88 277 VAL A N 1
ATOM 2292 C CA . VAL A 1 277 ? -27.655 8.223 35.340 1.00 85.88 277 VAL A CA 1
ATOM 2293 C C . VAL A 1 277 ? -26.756 7.466 36.324 1.00 85.88 277 VAL A C 1
ATOM 2295 O O . VAL A 1 277 ? -25.534 7.611 36.345 1.00 85.88 277 VAL A O 1
ATOM 2298 N N . GLY A 1 278 ? -27.380 6.638 37.161 1.00 82.69 278 GLY A N 1
ATOM 2299 C CA . GLY A 1 278 ? -26.729 5.829 38.188 1.00 82.69 278 GLY A CA 1
ATOM 2300 C C . GLY A 1 278 ? -26.294 6.606 39.434 1.00 82.69 278 GLY A C 1
ATOM 2301 O O . GLY A 1 278 ? -25.547 6.058 40.244 1.00 82.69 278 GLY A O 1
ATOM 2302 N N . ARG A 1 279 ? -26.710 7.872 39.595 1.00 85.00 279 ARG A N 1
ATOM 2303 C CA . ARG A 1 279 ? -26.278 8.758 40.690 1.00 85.00 279 ARG A CA 1
ATOM 2304 C C . ARG A 1 279 ? -27.457 9.433 41.391 1.00 85.00 279 ARG A C 1
ATOM 2306 O O . ARG A 1 279 ? -28.580 9.440 40.890 1.00 85.00 279 ARG A O 1
ATOM 2313 N N . ASP A 1 280 ? -27.171 10.023 42.551 1.00 90.12 280 ASP A N 1
ATOM 2314 C CA . ASP A 1 280 ? -28.074 10.972 43.200 1.00 90.12 280 ASP A CA 1
ATOM 2315 C C . ASP A 1 280 ? -27.978 12.339 42.522 1.00 90.12 280 ASP A C 1
ATOM 2317 O O . ASP A 1 280 ? -26.951 13.018 42.563 1.00 90.12 280 ASP A O 1
ATOM 2321 N N . ALA A 1 281 ? -29.070 12.704 41.861 1.00 90.88 281 ALA A N 1
ATOM 2322 C CA . ALA A 1 281 ? -29.232 13.915 41.083 1.00 90.88 281 ALA A CA 1
ATOM 2323 C C . ALA A 1 281 ? -30.108 14.950 41.798 1.00 90.88 281 ALA A C 1
ATOM 2325 O O . ALA A 1 281 ? -30.502 15.934 41.177 1.00 90.88 281 ALA A O 1
ATOM 2326 N N . THR A 1 282 ? -30.404 14.773 43.092 1.00 90.69 282 THR A N 1
ATOM 2327 C CA . THR A 1 282 ? -31.280 15.674 43.862 1.00 90.69 282 THR A CA 1
ATOM 2328 C C . THR A 1 282 ? -30.827 17.127 43.755 1.00 90.69 282 THR A C 1
ATOM 2330 O O . THR A 1 282 ? -31.613 18.002 43.402 1.00 90.69 282 THR A O 1
ATOM 2333 N N . VAL A 1 283 ? -29.533 17.383 43.962 1.00 87.88 283 VAL A N 1
ATOM 2334 C CA . VAL A 1 283 ? -28.963 18.737 43.881 1.00 87.88 283 VAL A CA 1
ATOM 2335 C C . VAL A 1 283 ? -29.071 19.307 42.464 1.00 87.88 283 VAL A C 1
ATOM 2337 O O . VAL A 1 283 ? -29.382 20.484 42.288 1.00 87.88 283 VAL A O 1
ATOM 2340 N N . MET A 1 284 ? -28.845 18.482 41.440 1.00 86.62 284 MET A N 1
ATOM 2341 C CA . MET A 1 284 ? -28.948 18.895 40.037 1.00 86.62 284 MET A CA 1
ATOM 2342 C C . MET A 1 284 ? -30.398 19.226 39.663 1.00 86.62 284 MET A C 1
ATOM 2344 O O . MET A 1 284 ? -30.656 20.245 39.028 1.00 86.62 284 MET A O 1
ATOM 2348 N N . PHE A 1 285 ? -31.349 18.407 40.110 1.00 89.00 285 PHE A N 1
ATOM 2349 C CA . PHE A 1 285 ? -32.772 18.639 39.911 1.00 89.00 285 PHE A CA 1
ATOM 2350 C C . PHE A 1 285 ? -33.221 19.939 40.585 1.00 89.00 285 PHE A C 1
ATOM 2352 O O . PHE A 1 285 ? -33.814 20.787 39.926 1.00 89.00 285 PHE A O 1
ATOM 2359 N N . GLU A 1 286 ? -32.891 20.133 41.863 1.00 88.44 286 GLU A N 1
ATOM 2360 C CA . GLU A 1 286 ? -33.354 21.285 42.646 1.00 88.44 286 GLU A CA 1
ATOM 2361 C C . GLU A 1 286 ? -32.702 22.606 42.226 1.00 88.44 286 GLU A C 1
ATOM 2363 O O . GLU A 1 286 ? -33.355 23.650 42.267 1.00 88.44 286 GLU A O 1
ATOM 2368 N N . SER A 1 287 ? -31.443 22.570 41.780 1.00 87.69 287 SER A N 1
ATOM 2369 C CA . SER A 1 287 ? -30.744 23.757 41.268 1.00 87.69 287 SER A CA 1
ATOM 2370 C C . SER A 1 287 ? -31.231 24.186 39.883 1.00 87.69 287 SER A C 1
ATOM 2372 O O . SER A 1 287 ? -31.312 25.385 39.619 1.00 87.69 287 SER A O 1
ATOM 2374 N N . ALA A 1 288 ? -31.585 23.237 39.011 1.00 84.38 288 ALA A N 1
ATOM 2375 C CA . ALA A 1 288 ? -32.063 23.533 37.661 1.00 84.38 288 ALA A CA 1
ATOM 2376 C C . ALA A 1 288 ? -33.579 23.802 37.598 1.00 84.38 288 ALA A C 1
ATOM 2378 O O . ALA A 1 288 ? -34.033 24.562 36.745 1.00 84.38 288 ALA A O 1
ATOM 2379 N N . HIS A 1 289 ? -34.365 23.219 38.508 1.00 85.69 289 HIS A N 1
ATOM 2380 C CA . HIS A 1 289 ? -35.830 23.289 38.513 1.00 85.69 289 HIS A CA 1
ATOM 2381 C C . HIS A 1 289 ? -36.359 23.992 39.761 1.00 85.69 289 HIS A C 1
ATOM 2383 O O . HIS A 1 289 ? -37.179 23.441 40.498 1.00 85.69 289 HIS A O 1
ATOM 2389 N N . VAL A 1 290 ? -35.910 25.226 39.999 1.00 77.38 290 VAL A N 1
ATOM 2390 C CA . VAL A 1 290 ? -36.325 26.019 41.165 1.00 77.38 290 VAL A CA 1
ATOM 2391 C C . VAL A 1 290 ? -37.848 26.212 41.171 1.00 77.38 290 VAL A C 1
ATOM 2393 O O . VAL A 1 290 ? -38.381 27.107 40.522 1.00 77.38 290 VAL A O 1
ATOM 2396 N N . ARG A 1 291 ? -38.547 25.355 41.928 1.00 62.19 291 ARG A N 1
ATOM 2397 C CA . ARG A 1 291 ? -39.980 25.430 42.265 1.00 62.19 291 ARG A CA 1
ATOM 2398 C C . ARG A 1 291 ? -40.903 25.664 41.066 1.00 62.19 291 ARG A C 1
ATOM 2400 O O . ARG A 1 291 ? -41.737 26.565 41.081 1.00 62.19 291 ARG A O 1
ATOM 2407 N N . THR A 1 292 ? -40.778 24.825 40.042 1.00 74.75 292 THR A N 1
ATOM 2408 C CA . THR A 1 292 ? -41.764 24.785 38.956 1.00 74.75 292 THR A CA 1
ATOM 2409 C C . THR A 1 292 ? -42.749 23.643 39.195 1.00 74.75 292 THR A C 1
ATOM 2411 O O . THR A 1 292 ? -42.361 22.476 39.252 1.00 74.75 292 THR A O 1
ATOM 2414 N N . ASP A 1 293 ? -44.043 23.963 39.300 1.00 81.81 293 ASP A N 1
ATOM 2415 C CA . ASP A 1 293 ? -45.112 22.956 39.440 1.00 81.81 293 ASP A CA 1
ATOM 2416 C C . ASP A 1 293 ? -45.083 21.928 38.296 1.00 81.81 293 ASP A C 1
ATOM 2418 O O . ASP A 1 293 ? -45.461 20.766 38.456 1.00 81.81 293 ASP A O 1
ATOM 2422 N N . PHE A 1 294 ? -44.582 22.355 37.135 1.00 83.38 294 PHE A N 1
ATOM 2423 C CA . PHE A 1 294 ? -44.389 21.525 35.958 1.00 83.38 294 PHE A CA 1
ATOM 2424 C C . PHE A 1 294 ? -43.341 20.421 36.167 1.00 83.38 294 PHE A C 1
ATOM 2426 O O . PHE A 1 294 ? -43.641 19.256 35.901 1.00 83.38 294 PHE A O 1
ATOM 2433 N N . ALA A 1 295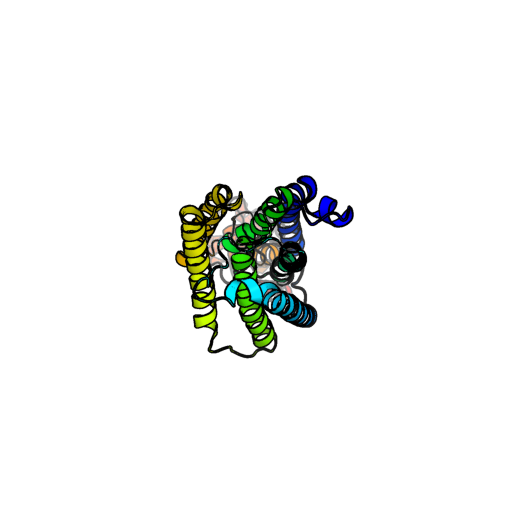 ? -42.145 20.748 36.675 1.00 85.81 295 ALA A N 1
ATOM 2434 C CA . ALA A 1 295 ? -41.089 19.756 36.891 1.00 85.81 295 ALA A CA 1
ATOM 2435 C C . ALA A 1 295 ? -41.463 18.756 37.993 1.00 85.81 295 ALA A C 1
ATOM 2437 O O . ALA A 1 295 ? -41.214 17.563 37.853 1.00 85.81 295 ALA A O 1
ATOM 2438 N N . GLU A 1 296 ? -42.133 19.216 39.052 1.00 88.50 296 GLU A N 1
ATOM 2439 C CA . GLU A 1 296 ? -42.635 18.344 40.122 1.00 88.50 296 GLU A CA 1
ATOM 2440 C C . GLU A 1 296 ? -43.715 17.377 39.615 1.00 88.50 296 GLU A C 1
ATOM 2442 O O . GLU A 1 296 ? -43.742 16.203 39.991 1.00 88.50 296 GLU A O 1
ATOM 2447 N N . LYS A 1 297 ? -44.603 17.841 38.726 1.00 88.50 297 LYS A N 1
ATOM 2448 C CA . LYS A 1 297 ? -45.607 16.981 38.091 1.00 88.50 297 LYS A CA 1
ATOM 2449 C C . LYS A 1 297 ? -44.965 15.963 37.147 1.00 88.50 297 LYS A C 1
ATOM 2451 O O . LYS A 1 297 ? -45.386 14.809 37.149 1.00 88.50 297 LYS A O 1
ATOM 2456 N N . ALA A 1 298 ? -43.957 16.376 36.378 1.00 88.62 298 ALA A N 1
ATOM 2457 C CA . ALA A 1 298 ? -43.204 15.489 35.497 1.00 88.62 298 ALA A CA 1
ATOM 2458 C C . ALA A 1 298 ? -42.453 14.412 36.296 1.00 88.62 298 ALA A C 1
ATOM 2460 O O . ALA A 1 298 ? -42.588 13.233 35.987 1.00 88.62 298 ALA A O 1
ATOM 2461 N N . LEU A 1 299 ? -41.766 14.794 37.379 1.00 90.69 299 LEU A N 1
ATOM 2462 C CA . LEU A 1 299 ? -41.055 13.868 38.263 1.00 90.69 299 LEU A CA 1
ATOM 2463 C C . LEU A 1 299 ? -41.997 12.818 38.869 1.00 90.69 299 LEU A C 1
ATOM 2465 O O . LEU A 1 299 ? -41.690 11.632 38.866 1.00 90.69 299 LEU A O 1
ATOM 2469 N N . LYS A 1 300 ? -43.181 13.234 39.337 1.00 90.38 300 LYS A N 1
ATOM 2470 C CA . LYS A 1 300 ? -44.194 12.314 39.886 1.00 90.38 300 LYS A CA 1
ATOM 2471 C C . LYS A 1 300 ? -44.796 11.363 38.850 1.00 90.38 300 LYS A C 1
ATOM 2473 O O . LYS A 1 300 ? -45.346 10.338 39.239 1.00 90.38 300 LYS A O 1
ATOM 2478 N N . ALA A 1 301 ? -44.748 11.718 37.568 1.00 91.06 301 ALA A N 1
ATOM 2479 C CA . ALA A 1 301 ? -45.262 10.891 36.481 1.00 91.06 301 ALA A CA 1
ATOM 2480 C C . ALA A 1 301 ? -44.248 9.842 35.996 1.00 91.06 301 ALA A C 1
ATOM 2482 O O . ALA A 1 301 ? -44.630 8.940 35.249 1.00 91.06 301 ALA A O 1
ATOM 2483 N N . LEU A 1 302 ? -42.979 9.949 36.402 1.00 91.44 302 LEU A N 1
ATOM 2484 C CA . LEU A 1 302 ? -41.947 8.994 36.019 1.00 91.44 302 LEU A CA 1
ATOM 2485 C C . LEU A 1 302 ? -42.157 7.635 36.704 1.00 91.44 302 LEU A C 1
ATOM 2487 O O . LEU A 1 302 ? -42.513 7.591 37.888 1.00 91.44 302 LEU A O 1
ATOM 2491 N N . PRO A 1 303 ? -41.908 6.517 35.999 1.00 91.94 303 PRO A N 1
ATOM 2492 C CA . PRO A 1 303 ? -41.900 5.204 36.622 1.00 91.94 303 PRO A CA 1
ATOM 2493 C C . PRO A 1 303 ? -40.817 5.122 37.703 1.00 91.94 303 PRO A C 1
ATOM 2495 O O . PRO A 1 303 ? -39.740 5.707 37.577 1.00 91.94 303 PRO A O 1
ATOM 2498 N N . LYS A 1 304 ? -41.098 4.373 38.770 1.00 91.12 304 LYS A N 1
ATOM 2499 C CA . LYS A 1 304 ? -40.116 4.090 39.820 1.00 91.12 304 LYS A CA 1
ATOM 2500 C C . LYS A 1 304 ? -39.317 2.835 39.490 1.00 91.12 304 LYS A C 1
ATOM 2502 O O . LYS A 1 304 ? -39.869 1.898 38.916 1.00 91.12 304 LYS A O 1
ATOM 2507 N N . GLY A 1 305 ? -38.052 2.829 39.890 1.00 87.25 305 GLY A N 1
ATOM 2508 C CA . GLY A 1 305 ? -37.178 1.655 39.844 1.00 87.25 305 G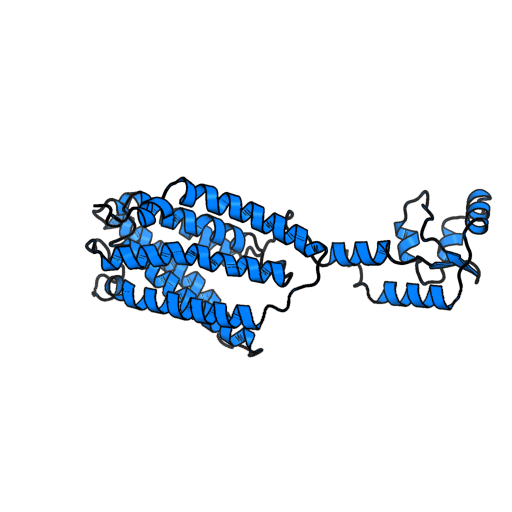LY A CA 1
ATOM 2509 C C . GLY A 1 305 ? -36.777 1.170 41.234 1.00 87.25 305 GLY A C 1
ATOM 2510 O O . GLY A 1 305 ? -37.251 1.689 42.249 1.00 87.25 305 GLY A O 1
ATOM 2511 N N . ASP A 1 306 ? -35.866 0.201 41.279 1.00 86.56 306 ASP A N 1
ATOM 2512 C CA . ASP A 1 306 ? -35.267 -0.306 42.515 1.00 86.56 306 ASP A CA 1
ATOM 2513 C C . ASP A 1 306 ? -33.740 -0.081 42.609 1.00 86.56 306 ASP A C 1
ATOM 2515 O O . ASP A 1 306 ? -33.068 0.398 41.690 1.00 86.56 306 ASP A O 1
ATOM 2519 N N . ALA A 1 307 ? -33.169 -0.404 43.774 1.00 79.81 307 ALA A N 1
ATOM 2520 C CA . ALA A 1 307 ? -31.742 -0.223 44.037 1.00 79.81 307 ALA A CA 1
ATOM 2521 C C . ALA A 1 307 ? -30.840 -1.140 43.185 1.00 79.81 307 ALA A C 1
ATOM 2523 O O . ALA A 1 307 ? -29.706 -0.765 42.878 1.00 79.81 307 ALA A O 1
ATOM 2524 N N . ALA A 1 308 ? -31.320 -2.322 42.785 1.00 76.19 308 ALA A N 1
ATOM 2525 C CA . ALA A 1 308 ? -30.560 -3.249 41.950 1.00 76.19 308 ALA A CA 1
ATOM 2526 C C . ALA A 1 308 ? -30.484 -2.745 40.499 1.00 76.19 308 ALA A C 1
ATOM 2528 O O . ALA A 1 308 ? -29.432 -2.825 39.857 1.00 76.19 308 ALA A O 1
ATOM 2529 N N . GLU A 1 309 ? -31.573 -2.166 39.999 1.00 80.19 309 GLU A N 1
ATOM 2530 C CA . GLU A 1 309 ? -31.661 -1.510 38.695 1.00 80.19 309 GLU A CA 1
ATOM 2531 C C . GLU A 1 309 ? -30.769 -0.264 38.618 1.00 80.19 309 GLU A C 1
ATOM 2533 O O . GLU A 1 309 ? -30.023 -0.079 37.644 1.00 80.19 309 GLU A O 1
ATOM 2538 N N . LEU A 1 310 ? -30.758 0.546 39.680 1.00 79.50 310 LEU A N 1
ATOM 2539 C CA . LEU A 1 310 ? -29.842 1.677 39.805 1.00 79.50 310 LEU A CA 1
ATOM 2540 C C . LEU A 1 310 ? -28.378 1.218 39.785 1.00 79.50 310 LEU A C 1
ATOM 2542 O O . LEU A 1 310 ? -27.567 1.774 39.044 1.00 79.50 310 LEU A O 1
ATOM 2546 N N . GLN A 1 311 ? -28.032 0.189 40.563 1.00 74.12 311 GLN A N 1
ATOM 2547 C CA . GLN A 1 311 ? -26.662 -0.318 40.643 1.00 74.12 311 GLN A CA 1
ATOM 2548 C C . GLN A 1 311 ? -26.178 -0.861 39.293 1.00 74.12 311 GLN A C 1
ATOM 2550 O O . GLN A 1 311 ? -25.037 -0.613 38.895 1.00 74.12 311 GLN A O 1
ATOM 2555 N N . LYS A 1 312 ? -27.054 -1.550 38.554 1.00 74.56 312 LYS A N 1
ATOM 2556 C CA . LYS A 1 312 ? -26.775 -2.014 37.191 1.00 74.56 312 LYS A CA 1
ATOM 2557 C C . LYS A 1 312 ? -26.485 -0.838 36.254 1.00 74.56 312 LYS A C 1
ATOM 2559 O O . LYS A 1 312 ? -25.507 -0.886 35.512 1.00 74.56 312 LYS A O 1
ATOM 2564 N N . SER A 1 313 ? -27.276 0.229 36.342 1.00 70.44 313 SER A N 1
ATOM 2565 C CA . SER A 1 313 ? -27.103 1.455 35.547 1.00 70.44 313 SER A CA 1
ATOM 2566 C C . SER A 1 313 ? -25.814 2.203 35.889 1.00 70.44 313 SER A C 1
ATOM 2568 O O . SER A 1 313 ? -25.106 2.658 34.994 1.00 70.44 313 SER A O 1
ATOM 2570 N N . ALA A 1 314 ? -25.457 2.263 37.174 1.00 68.44 314 ALA A N 1
ATOM 2571 C CA . ALA A 1 314 ? -24.214 2.867 37.647 1.00 68.44 314 ALA A CA 1
ATOM 2572 C C . ALA A 1 314 ? -22.975 2.099 37.158 1.00 68.44 314 ALA A C 1
ATOM 2574 O O . ALA A 1 314 ? -22.029 2.703 36.657 1.00 68.44 314 ALA A O 1
ATOM 2575 N N . LEU A 1 315 ? -22.987 0.764 37.247 1.00 64.69 315 LEU A N 1
ATOM 2576 C CA . LEU A 1 315 ? -21.909 -0.095 36.738 1.00 64.69 315 LEU A CA 1
ATOM 2577 C C . LEU A 1 315 ? -21.660 0.130 35.243 1.00 64.69 315 LEU A C 1
ATOM 2579 O O . LEU A 1 315 ? -20.512 0.215 34.816 1.00 64.69 315 LEU A O 1
ATOM 2583 N N . LEU A 1 316 ? -22.730 0.277 34.464 1.00 61.28 316 LEU A N 1
ATOM 2584 C CA . LEU A 1 316 ? -22.653 0.548 33.031 1.00 61.28 316 LEU A CA 1
ATOM 2585 C C . LEU A 1 316 ? -22.076 1.941 32.739 1.00 61.28 316 LEU A C 1
ATOM 2587 O O . LEU A 1 316 ? -21.168 2.048 31.916 1.00 61.28 316 LEU A O 1
ATOM 2591 N N . ALA A 1 317 ? -22.506 2.973 33.471 1.00 59.47 317 ALA A N 1
ATOM 2592 C CA . ALA A 1 317 ? -21.973 4.333 33.348 1.00 59.47 317 ALA A CA 1
ATOM 2593 C C . ALA A 1 317 ? -20.471 4.437 33.696 1.00 59.47 317 ALA A C 1
ATOM 2595 O O . ALA A 1 317 ? -19.769 5.270 33.134 1.00 59.47 317 ALA A O 1
ATOM 2596 N N . PHE A 1 318 ? -19.959 3.582 34.591 1.00 52.25 318 PHE A N 1
ATOM 2597 C CA . PHE A 1 318 ? -18.535 3.533 34.960 1.00 52.25 318 PHE A CA 1
ATOM 2598 C C . PHE A 1 318 ? -17.658 2.705 34.006 1.00 52.25 318 PHE A C 1
ATOM 2600 O O . PHE A 1 318 ? -16.441 2.885 33.990 1.00 52.25 318 PHE A O 1
ATOM 2607 N N . THR A 1 319 ? -18.239 1.790 33.224 1.00 45.34 319 THR A N 1
ATOM 2608 C CA . THR A 1 319 ? -17.494 1.005 32.217 1.00 45.34 319 THR A CA 1
ATOM 2609 C C . THR A 1 319 ? -17.235 1.756 30.912 1.00 45.34 319 THR A C 1
ATOM 2611 O O . THR A 1 319 ? -16.462 1.285 30.077 1.00 45.34 319 THR A O 1
ATOM 2614 N N . LEU A 1 320 ? -17.870 2.913 30.744 1.00 42.75 320 LEU A N 1
ATOM 2615 C CA . LEU A 1 320 ? -17.679 3.804 29.612 1.00 42.75 320 LEU A CA 1
ATOM 2616 C C . LEU A 1 320 ? -16.477 4.726 29.881 1.00 42.75 320 LEU A C 1
ATOM 2618 O O . LEU A 1 320 ? -16.368 5.272 30.984 1.00 42.75 320 LEU A O 1
ATOM 2622 N N . PRO A 1 321 ? -15.516 4.855 28.945 1.00 33.34 321 PRO A N 1
ATOM 2623 C CA . PRO A 1 321 ? -14.386 5.756 29.128 1.00 33.34 321 PRO A CA 1
ATOM 2624 C C . PRO A 1 321 ? -14.883 7.195 29.354 1.00 33.34 321 PRO A C 1
ATOM 2626 O O . PRO A 1 321 ? -15.900 7.594 28.792 1.00 33.34 321 PRO A O 1
ATOM 2629 N N . PRO A 1 322 ? -14.187 8.006 30.170 1.00 32.06 322 PRO A N 1
ATOM 2630 C CA . PRO A 1 322 ? -14.582 9.393 30.373 1.00 32.06 322 PRO A CA 1
ATOM 2631 C C . PRO A 1 322 ? -14.599 10.130 29.030 1.00 32.06 322 PRO A C 1
ATOM 2633 O O . PRO A 1 322 ? -13.648 10.024 28.253 1.00 32.06 322 PRO A O 1
ATOM 2636 N N . ILE A 1 323 ? -15.670 10.891 28.783 1.00 33.66 323 ILE A N 1
ATOM 2637 C CA . ILE A 1 323 ? -15.761 11.833 27.665 1.00 33.66 323 ILE A CA 1
ATOM 2638 C C . ILE A 1 323 ? -14.668 12.883 27.885 1.00 33.66 323 ILE A C 1
ATOM 2640 O O . ILE A 1 323 ? -14.807 13.793 28.702 1.00 33.66 323 ILE A O 1
ATOM 2644 N N . VAL A 1 324 ? -13.536 12.704 27.208 1.00 28.44 324 VAL A N 1
ATOM 2645 C CA . VAL A 1 324 ? -12.492 13.721 27.109 1.00 28.44 324 VAL A CA 1
ATOM 2646 C C . VAL A 1 324 ? -12.936 14.667 25.999 1.00 28.44 324 VAL A C 1
ATOM 2648 O O . VAL A 1 324 ? -12.957 14.265 24.836 1.00 28.44 324 VAL A O 1
ATOM 2651 N N . PHE A 1 325 ? -13.357 15.875 26.381 1.00 31.94 325 PHE A N 1
ATOM 2652 C CA . PHE A 1 325 ? -13.598 16.980 25.450 1.00 31.94 325 PHE A CA 1
ATOM 2653 C C . PHE A 1 325 ? -12.314 17.406 24.734 1.00 31.94 325 PHE A C 1
ATOM 2655 O O . PHE A 1 325 ? -11.240 17.383 25.385 1.00 31.94 325 PHE A O 1
#

Radius of gyration: 28.69 Å; chains: 1; bounding box: 74×43×76 Å

InterPro domains:
  IPR001199 Cytochrome b5-like heme/steroid binding domain [PF00173] (247-306)
  IPR001199 Cytochrome b5-like heme/steroid binding domain [PS50255] (251-308)
  IPR001199 Cytochrome b5-like heme/steroid binding domain [SM01117] (234-308)
  IPR002076 ELO family [PF01151] (12-223)
  IPR002076 ELO family [PTHR11157] (8-223)
  IPR030457 ELO family, conserved site [PS01188] (117-125)
  IPR036400 Cytochrome b5-like heme/steroid binding domain superfamily [G3DSA:3.10.120.10] (235-315)
  IPR036400 Cytochrome b5-like heme/steroid binding domain superfamily [SSF55856] (246-302)

Organism: Polarella glacialis (NCBI:txid89957)

pLDDT: mean 87.25, std 13.01, range [28.44, 98.56]

Secondary structure (DSSP, 8-state):
-----SHHHHHHTSHIIIIIHHHHHHHHHHHHHHHHHTSPPP--HHHHHHHHHHHHHHHHHHHHHHGGGTSSSS-TT-TTPPP-HHHHHHHHHHHHHHHHTHHHHHHHHHTT-GGGS-HHHHHHHHHHHHHHHHHHHHT-SSGGGHHHHHHHHHHHHHHHHHHHHHHTT---TTHHHHHHHHHHHHHHHHHHHHHHHHH--STHHHHHHHHHHHHHHHHHHHHTT--PPPTTS--TTHHHHHHHHHHS--EEEETTEEEE-TT---TT-SHHHHHHTTSB-HHHHHHHSTT-HHHHHHHHHSPB--HHHHHHHHHHHHHSPP---